Protein AF-A0A960QJC1-F1 (afdb_monomer_lite)

pLDDT: mean 78.01, std 19.85, range [26.73, 97.88]

Radius of gyration: 19.76 Å; chains: 1; bounding box: 45×73×48 Å

Structure (mmCIF, N/CA/C/O backbone):
data_AF-A0A960QJC1-F1
#
_entry.id   AF-A0A960QJC1-F1
#
loop_
_atom_site.group_PDB
_atom_site.id
_atom_site.type_symbol
_atom_site.label_atom_id
_atom_site.label_alt_id
_atom_site.label_comp_id
_atom_site.label_asym_id
_atom_site.label_entity_id
_atom_site.label_seq_id
_atom_site.pdbx_PDB_ins_code
_atom_site.Cartn_x
_atom_site.Cartn_y
_atom_site.Cartn_z
_atom_site.occupancy
_atom_site.B_iso_or_equiv
_atom_site.auth_seq_id
_atom_site.auth_comp_id
_atom_site.auth_asym_id
_atom_site.auth_atom_id
_atom_site.pdbx_PDB_model_num
ATOM 1 N N . MET A 1 1 ? 5.398 -59.189 -10.153 1.00 42.53 1 MET A N 1
ATOM 2 C CA . MET A 1 1 ? 6.231 -58.724 -9.023 1.00 42.53 1 MET A CA 1
ATOM 3 C C . MET A 1 1 ? 7.012 -57.513 -9.499 1.00 42.53 1 MET A C 1
ATOM 5 O O . MET A 1 1 ? 7.611 -57.602 -10.559 1.00 42.53 1 MET A O 1
ATOM 9 N N . GLY A 1 2 ? 6.928 -56.402 -8.767 1.00 34.06 2 GLY A N 1
ATOM 10 C CA . GLY A 1 2 ? 7.459 -55.084 -9.143 1.00 34.06 2 GLY A CA 1
ATOM 11 C C . GLY A 1 2 ? 6.444 -54.001 -8.748 1.00 34.06 2 GLY A C 1
ATOM 12 O O . GLY A 1 2 ? 5.362 -54.013 -9.335 1.00 34.06 2 GLY A O 1
ATOM 13 N N . PRO A 1 3 ? 6.692 -53.183 -7.705 1.00 40.78 3 PRO A N 1
ATOM 14 C CA . PRO A 1 3 ? 5.641 -52.461 -6.995 1.00 40.78 3 PRO A CA 1
ATOM 15 C C . PRO A 1 3 ? 5.361 -51.050 -7.532 1.00 40.78 3 PRO A C 1
ATOM 17 O O . PRO A 1 3 ? 6.118 -50.479 -8.310 1.00 40.78 3 PRO A O 1
ATOM 20 N N . ARG A 1 4 ? 4.200 -50.555 -7.091 1.00 42.84 4 ARG A N 1
ATOM 21 C CA . ARG A 1 4 ? 3.629 -49.216 -7.252 1.00 42.84 4 ARG A CA 1
ATOM 22 C C . ARG A 1 4 ? 4.407 -48.188 -6.428 1.00 42.84 4 ARG A C 1
ATOM 24 O O . ARG A 1 4 ? 4.589 -48.443 -5.249 1.00 42.84 4 ARG A O 1
ATOM 31 N N . ASP A 1 5 ? 4.651 -47.019 -7.008 1.00 35.75 5 ASP A N 1
ATOM 32 C CA . ASP A 1 5 ? 4.870 -45.727 -6.340 1.00 35.75 5 ASP A CA 1
ATOM 33 C C . ASP A 1 5 ? 4.345 -44.658 -7.313 1.00 35.75 5 ASP A C 1
ATOM 35 O O . ASP A 1 5 ? 4.544 -44.775 -8.516 1.00 35.75 5 ASP A O 1
ATOM 39 N N . GLY A 1 6 ? 3.628 -43.602 -6.967 1.00 31.03 6 GLY A N 1
ATOM 40 C CA . GLY A 1 6 ? 3.068 -43.102 -5.728 1.00 31.03 6 GLY A CA 1
ATOM 41 C C . GLY A 1 6 ? 2.296 -41.864 -6.182 1.00 31.03 6 GLY A C 1
ATOM 42 O O . GLY A 1 6 ? 2.882 -40.920 -6.708 1.00 31.03 6 GLY A O 1
ATOM 43 N N . VAL A 1 7 ? 0.967 -41.908 -6.101 1.00 34.62 7 VAL A N 1
ATOM 44 C CA . VAL A 1 7 ? 0.109 -40.765 -6.429 1.00 34.62 7 VAL A CA 1
ATOM 45 C C . VAL A 1 7 ? 0.302 -39.739 -5.317 1.00 34.62 7 VAL A C 1
ATOM 47 O O . VAL A 1 7 ? -0.251 -39.886 -4.230 1.00 34.62 7 VAL A O 1
ATOM 50 N N . GLY A 1 8 ? 1.130 -38.729 -5.579 1.00 29.05 8 GLY A N 1
ATOM 51 C CA . GLY A 1 8 ? 1.238 -37.540 -4.745 1.00 29.05 8 GLY A CA 1
ATOM 52 C C . GLY A 1 8 ? -0.039 -36.724 -4.881 1.00 29.05 8 GLY A C 1
ATOM 53 O O . GLY A 1 8 ? -0.233 -36.002 -5.856 1.00 29.05 8 GLY A O 1
ATOM 54 N N . THR A 1 9 ? -0.938 -36.880 -3.916 1.00 32.62 9 THR A N 1
ATOM 55 C CA . THR A 1 9 ? -2.090 -36.008 -3.707 1.00 32.62 9 THR A CA 1
ATOM 56 C C . THR A 1 9 ? -1.599 -34.576 -3.540 1.00 32.62 9 THR A C 1
ATOM 58 O O . THR A 1 9 ? -0.913 -34.270 -2.565 1.00 32.62 9 THR A O 1
ATOM 61 N N . GLY A 1 10 ? -1.948 -33.712 -4.496 1.00 28.20 10 GLY A N 1
ATOM 62 C CA . GLY A 1 10 ? -1.769 -32.271 -4.385 1.00 28.20 10 GLY A CA 1
ATOM 63 C C . GLY A 1 10 ? -2.409 -31.777 -3.094 1.00 28.20 10 GLY A C 1
ATOM 64 O O . GLY A 1 10 ? -3.625 -31.883 -2.915 1.00 28.20 10 GLY A O 1
ATOM 65 N N . GLY A 1 11 ? -1.566 -31.283 -2.188 1.00 26.73 11 GLY A N 1
ATOM 66 C CA . GLY A 1 11 ? -1.975 -30.607 -0.969 1.00 26.73 11 GLY A CA 1
ATOM 67 C C . GLY A 1 11 ? -2.731 -29.343 -1.343 1.00 26.73 11 GLY A C 1
ATOM 68 O O . GLY A 1 11 ? -2.143 -28.303 -1.619 1.00 26.73 11 GLY A O 1
ATOM 69 N N . ARG A 1 12 ? -4.054 -29.465 -1.393 1.00 28.72 12 ARG A N 1
ATOM 70 C CA . ARG A 1 12 ? -4.984 -28.345 -1.401 1.00 28.72 12 ARG A CA 1
ATOM 71 C C . ARG A 1 12 ? -4.711 -27.556 -0.120 1.00 28.72 12 ARG A C 1
ATOM 73 O O . ARG A 1 12 ? -4.846 -28.102 0.972 1.00 28.72 12 ARG A O 1
ATOM 80 N N . VAL A 1 13 ? -4.277 -26.306 -0.248 1.00 36.19 13 VAL A N 1
ATOM 81 C CA . VAL A 1 13 ? -4.223 -25.385 0.888 1.00 36.19 13 VAL A CA 1
ATOM 82 C C . VAL A 1 13 ? -5.674 -25.067 1.228 1.00 36.19 13 VAL A C 1
ATOM 84 O O . VAL A 1 13 ? -6.321 -24.261 0.560 1.00 36.19 13 VAL A O 1
ATOM 87 N N . ASP A 1 14 ? -6.218 -25.805 2.192 1.00 33.06 14 ASP A N 1
ATOM 88 C CA . ASP A 1 14 ? -7.549 -25.569 2.731 1.00 33.06 14 ASP A CA 1
ATOM 89 C C . ASP A 1 14 ? -7.637 -24.134 3.260 1.00 33.06 14 ASP A C 1
ATOM 91 O O . ASP A 1 14 ? -6.744 -23.641 3.953 1.00 33.06 14 ASP A O 1
ATOM 95 N N . GLY A 1 15 ? -8.723 -23.459 2.875 1.00 36.50 15 GLY A N 1
ATOM 96 C CA . GLY A 1 15 ? -8.970 -22.046 3.124 1.00 36.50 15 GLY A CA 1
ATOM 97 C C . GLY A 1 15 ? -8.661 -21.629 4.559 1.00 36.50 15 GLY A C 1
ATOM 98 O O . GLY A 1 15 ? -9.215 -22.166 5.522 1.00 36.50 15 GLY A O 1
ATOM 99 N N . MET A 1 16 ? -7.793 -20.624 4.691 1.00 41.12 16 MET A N 1
ATOM 100 C CA . MET A 1 16 ? -7.518 -19.951 5.954 1.00 41.12 16 MET A CA 1
ATOM 101 C C . MET A 1 16 ? -8.803 -19.310 6.485 1.00 41.12 16 MET A C 1
ATOM 103 O O . MET A 1 16 ? -9.163 -18.184 6.144 1.00 41.12 16 MET A O 1
ATOM 107 N N . ASN A 1 17 ? -9.497 -20.024 7.365 1.00 40.44 17 ASN A N 1
ATOM 108 C CA . ASN A 1 17 ? -10.667 -19.527 8.075 1.00 40.44 17 ASN A CA 1
ATOM 109 C C . ASN A 1 17 ? -10.209 -18.605 9.228 1.00 40.44 17 ASN A C 1
ATOM 111 O O . ASN A 1 17 ? -10.306 -18.936 10.407 1.00 40.44 17 ASN A O 1
ATOM 115 N N . LEU A 1 18 ? -9.659 -17.430 8.890 1.00 48.12 18 LEU A N 1
ATOM 116 C CA . LEU A 1 18 ? -9.262 -16.382 9.854 1.00 48.12 18 LEU A CA 1
ATOM 117 C C . LEU A 1 18 ? -10.475 -15.667 10.489 1.00 48.12 18 LEU A C 1
ATOM 119 O O . LEU A 1 18 ? -10.343 -14.807 11.371 1.00 48.12 18 LEU A O 1
ATOM 123 N N . LEU A 1 19 ? -11.681 -16.018 10.042 1.00 43.41 19 LEU A N 1
ATOM 124 C CA . LEU A 1 19 ? -12.934 -15.358 10.370 1.00 43.41 19 LEU A CA 1
ATOM 125 C C . LEU A 1 19 ? -13.987 -16.388 10.804 1.00 43.41 19 LEU A C 1
ATOM 127 O O . LEU A 1 19 ? -14.996 -16.563 10.134 1.00 43.41 19 LEU A O 1
ATOM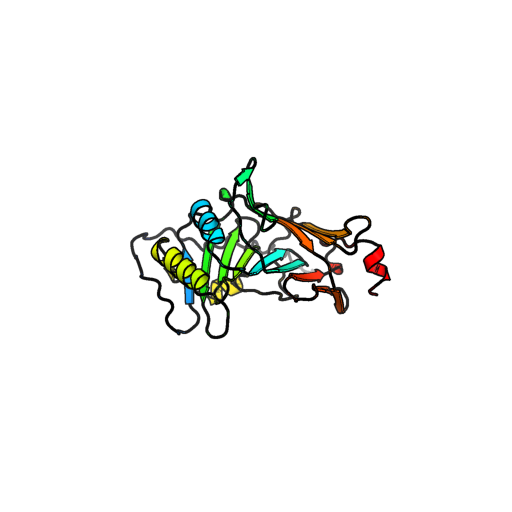 131 N N . SER A 1 20 ? -13.803 -17.041 11.955 1.00 37.25 20 SER A N 1
ATOM 132 C CA . SER A 1 20 ? -14.948 -17.678 12.623 1.00 37.25 20 SER A CA 1
ATOM 133 C C . SER A 1 20 ? -15.949 -16.592 13.055 1.00 37.25 20 SER A C 1
ATOM 135 O O . SER A 1 20 ? -15.572 -15.703 13.831 1.00 37.25 20 SER A O 1
ATOM 137 N N . PRO A 1 21 ? -17.215 -16.629 12.595 1.00 33.53 21 PRO A N 1
ATOM 138 C CA . PRO A 1 21 ? -18.233 -15.662 12.974 1.00 33.53 21 PRO A CA 1
ATOM 139 C C . PRO A 1 21 ? -18.828 -16.075 14.323 1.00 33.53 21 PRO A C 1
ATOM 141 O O . PRO A 1 21 ? -19.892 -16.681 14.398 1.00 33.53 21 PRO A O 1
ATOM 144 N N . ALA A 1 22 ? -18.133 -15.764 15.414 1.00 34.06 22 ALA A N 1
ATOM 145 C CA . ALA A 1 22 ? -18.688 -15.914 16.752 1.00 34.06 22 ALA A CA 1
ATOM 146 C C . ALA A 1 22 ? -18.421 -14.655 17.588 1.00 34.06 22 ALA A C 1
ATOM 148 O O . ALA A 1 22 ? -17.281 -14.299 17.881 1.00 34.06 22 ALA A O 1
ATOM 149 N N . SER A 1 23 ? -19.517 -14.018 18.016 1.00 34.31 23 SER A N 1
ATOM 150 C CA . SER A 1 23 ? -19.628 -13.004 19.082 1.00 34.31 23 SER A CA 1
ATOM 151 C C . SER A 1 23 ? -19.009 -11.607 18.852 1.00 34.31 23 SER A C 1
ATOM 153 O O . SER A 1 23 ? -17.998 -11.227 19.435 1.00 34.31 23 SER A O 1
ATOM 155 N N . LEU A 1 24 ? -19.740 -10.761 18.115 1.00 39.50 24 LEU A N 1
ATOM 156 C CA . LEU A 1 24 ? -19.585 -9.294 18.024 1.00 39.50 24 LEU A CA 1
ATOM 157 C C . LEU A 1 24 ? -19.989 -8.547 19.325 1.00 39.50 24 LEU A C 1
ATOM 159 O O . LEU A 1 24 ? -20.841 -7.658 19.291 1.00 39.50 24 LEU A O 1
ATOM 163 N N . ARG A 1 25 ? -19.432 -8.891 20.498 1.00 36.62 25 ARG A N 1
ATOM 164 C CA . ARG A 1 25 ? -19.782 -8.202 21.768 1.00 36.62 25 ARG A CA 1
ATOM 165 C C . ARG A 1 25 ? -18.637 -7.806 22.705 1.00 36.62 25 ARG A C 1
ATOM 167 O O . ARG A 1 25 ? -18.924 -7.352 23.804 1.00 36.62 25 ARG A O 1
ATOM 174 N N . ASN A 1 26 ? -17.377 -7.850 22.279 1.00 38.62 26 ASN A N 1
ATOM 175 C CA . ASN A 1 26 ? -16.286 -7.265 23.069 1.00 38.62 26 ASN A CA 1
ATOM 176 C C . ASN A 1 26 ? -15.754 -5.992 22.406 1.00 38.62 26 ASN A C 1
ATOM 178 O O . ASN A 1 26 ? -14.977 -6.050 21.460 1.00 38.62 26 ASN A O 1
ATOM 182 N N . ARG A 1 27 ? -16.177 -4.829 22.919 1.00 42.53 27 ARG A N 1
ATOM 183 C CA . ARG A 1 27 ? -15.476 -3.557 22.703 1.00 42.53 27 ARG A CA 1
ATOM 184 C C . ARG A 1 27 ? -14.282 -3.529 23.656 1.00 42.53 27 ARG A C 1
ATOM 186 O O . ARG A 1 27 ? -14.451 -3.206 24.826 1.00 42.53 27 ARG A O 1
ATOM 193 N N . GLN A 1 28 ? -13.099 -3.903 23.183 1.00 54.34 28 GLN A N 1
ATOM 194 C CA . GLN A 1 28 ? -11.864 -3.612 23.910 1.00 54.34 28 GLN A CA 1
ATOM 195 C C . GLN A 1 28 ? -11.358 -2.230 23.488 1.00 54.34 28 GLN A C 1
ATOM 197 O O . GLN A 1 28 ? -11.359 -1.898 22.305 1.00 54.34 28 GLN A O 1
ATOM 202 N N . HIS A 1 29 ? -10.966 -1.407 24.460 1.00 52.81 29 HIS A N 1
ATOM 203 C CA . HIS A 1 29 ? -10.286 -0.144 24.193 1.00 52.81 29 HIS A CA 1
ATOM 204 C C . HIS A 1 29 ? -8.842 -0.443 23.779 1.00 52.81 29 HIS A C 1
ATOM 206 O O . HIS A 1 29 ? -8.022 -0.828 24.608 1.00 52.81 29 HIS A O 1
ATOM 212 N N . CYS A 1 30 ? -8.547 -0.280 22.491 1.00 53.03 30 CYS A N 1
ATOM 213 C CA . CYS A 1 30 ? -7.195 -0.345 21.949 1.00 53.03 30 CYS A CA 1
ATOM 214 C C . CYS A 1 30 ? -6.363 0.854 22.486 1.00 53.03 30 CYS A C 1
ATOM 216 O O . CYS A 1 30 ? -6.808 2.000 22.402 1.00 53.03 30 CYS A O 1
ATOM 218 N N . SER A 1 31 ? -5.189 0.597 23.081 1.00 53.81 31 SER A N 1
ATOM 219 C CA . SER A 1 31 ? -4.300 1.601 23.706 1.00 53.81 31 SER A CA 1
ATOM 220 C C . SER A 1 31 ? -2.879 1.497 23.142 1.00 53.81 31 SER A C 1
ATOM 222 O O . SER A 1 31 ? -2.404 0.392 22.908 1.00 53.81 31 SER A O 1
ATOM 224 N N . LEU A 1 32 ? -2.192 2.632 22.969 1.00 57.38 32 LEU A N 1
ATOM 225 C CA . LEU A 1 32 ? -0.837 2.734 22.394 1.00 57.38 32 LEU A CA 1
ATOM 226 C C . LEU A 1 32 ? 0.306 2.480 23.405 1.00 57.38 32 LEU A C 1
ATOM 228 O O . LEU A 1 32 ? 1.443 2.886 23.161 1.00 57.38 32 LEU A O 1
ATOM 232 N N . ALA A 1 33 ? 0.031 1.858 24.556 1.00 51.28 33 ALA A N 1
ATOM 233 C CA . ALA A 1 33 ? 1.026 1.645 25.612 1.00 51.28 33 ALA A CA 1
ATOM 234 C C . ALA A 1 33 ? 2.237 0.800 25.136 1.00 51.28 33 ALA A C 1
ATOM 236 O O . ALA A 1 33 ? 2.072 -0.075 24.283 1.00 51.28 33 ALA A O 1
ATOM 237 N N . PRO A 1 34 ? 3.450 1.012 25.691 1.00 46.06 34 PRO A N 1
ATOM 238 C CA . PRO A 1 34 ? 4.649 0.270 25.308 1.00 46.06 34 PRO A CA 1
ATOM 239 C C . PRO A 1 34 ? 4.559 -1.162 25.849 1.00 46.06 34 PRO A C 1
ATOM 241 O O . PRO A 1 34 ? 4.916 -1.442 26.990 1.00 46.06 34 PRO A O 1
ATOM 244 N N . ILE A 1 35 ? 4.019 -2.067 25.039 1.00 55.28 35 ILE A N 1
ATOM 245 C CA . ILE A 1 35 ? 3.829 -3.483 25.362 1.00 55.28 35 ILE A CA 1
ATOM 246 C C . ILE A 1 35 ? 4.470 -4.322 24.244 1.00 55.28 35 ILE A C 1
ATOM 248 O O . ILE A 1 35 ? 4.694 -3.845 23.129 1.00 55.28 35 ILE A O 1
ATOM 252 N N . GLN A 1 36 ? 4.790 -5.576 24.578 1.00 66.56 36 GLN A N 1
ATOM 253 C CA . GLN A 1 36 ? 4.981 -6.704 23.658 1.00 66.56 36 GLN A CA 1
ATOM 254 C C . GLN A 1 36 ? 4.105 -6.578 22.398 1.00 66.56 36 GLN A C 1
ATOM 256 O O . GLN A 1 36 ? 2.986 -6.086 22.491 1.00 66.56 36 GLN A O 1
ATOM 261 N N . SER A 1 37 ? 4.618 -7.025 21.244 1.00 77.19 37 SER A N 1
ATOM 262 C CA . SER A 1 37 ? 3.951 -6.933 19.933 1.00 77.19 37 SER A CA 1
ATOM 263 C C . SER A 1 37 ? 2.434 -7.158 20.020 1.00 77.19 37 SER A C 1
ATOM 265 O O . SER A 1 37 ? 1.980 -8.214 20.459 1.00 77.19 37 SER A O 1
ATOM 267 N N . GLN A 1 38 ? 1.655 -6.151 19.627 1.00 88.81 38 GLN A N 1
ATOM 268 C CA . GLN A 1 38 ? 0.199 -6.176 19.627 1.00 88.81 38 GLN A CA 1
ATOM 269 C C . GLN A 1 38 ? -0.316 -6.151 18.198 1.00 88.81 38 GLN A C 1
ATOM 271 O O . GLN A 1 38 ? 0.172 -5.402 17.351 1.00 88.81 38 GLN A O 1
ATOM 276 N N . SER A 1 39 ? -1.323 -6.974 17.934 1.00 92.44 39 SER A N 1
ATOM 277 C CA . SER A 1 39 ? -1.988 -7.030 16.640 1.00 92.44 39 SER A CA 1
ATOM 278 C C . SER A 1 39 ? -3.496 -7.015 16.838 1.00 92.44 39 SER A C 1
ATOM 280 O O . SER A 1 39 ? -4.030 -7.708 17.706 1.00 92.44 39 SER A O 1
ATOM 282 N N . TYR A 1 40 ? -4.186 -6.222 16.027 1.00 94.38 40 TYR A N 1
ATOM 283 C CA . TYR A 1 40 ? -5.628 -6.044 16.102 1.00 94.38 40 TYR A CA 1
ATOM 284 C C . TYR A 1 40 ? -6.255 -6.210 14.727 1.00 94.38 40 TYR A C 1
ATOM 286 O O . TYR A 1 40 ? -5.767 -5.670 13.743 1.00 94.38 40 TYR A O 1
ATOM 294 N N . SER A 1 41 ? -7.375 -6.917 14.665 1.00 96.31 41 SER A N 1
ATOM 295 C CA . SER A 1 41 ? -8.258 -6.933 13.503 1.00 96.31 41 SER A CA 1
ATOM 296 C C . SER A 1 41 ? -9.329 -5.866 13.703 1.00 96.31 41 SER A C 1
ATOM 298 O O . SER A 1 41 ? -10.027 -5.866 14.720 1.00 96.31 41 SER A O 1
ATOM 300 N N . LEU A 1 42 ? -9.430 -4.941 12.752 1.00 97.25 42 LEU A N 1
ATOM 301 C CA . LEU A 1 42 ? -10.417 -3.868 12.755 1.00 97.25 42 LEU A CA 1
ATOM 302 C C . LEU A 1 42 ? -11.699 -4.326 12.057 1.00 97.25 42 LEU A C 1
ATOM 304 O O . LEU A 1 42 ? -11.668 -5.135 11.128 1.00 97.25 42 LEU A O 1
ATOM 308 N N . ALA A 1 43 ? -12.839 -3.778 12.477 1.00 96.44 43 ALA A N 1
ATOM 309 C CA . ALA A 1 43 ? -14.113 -3.999 11.806 1.00 96.44 43 ALA A CA 1
ATOM 310 C C . ALA A 1 43 ? -14.012 -3.636 10.318 1.00 96.44 43 ALA A C 1
ATOM 312 O O . ALA A 1 43 ? -13.593 -2.529 9.969 1.00 96.44 43 ALA A O 1
ATOM 313 N N . LEU A 1 44 ? -14.450 -4.555 9.456 1.00 96.44 44 LEU A N 1
ATOM 314 C CA . LEU A 1 44 ? -14.311 -4.441 8.011 1.00 96.44 44 LEU A CA 1
ATOM 315 C C . LEU A 1 44 ? -15.218 -3.335 7.451 1.00 96.44 44 LEU A C 1
ATOM 317 O O . LEU A 1 44 ? -16.378 -3.557 7.116 1.00 96.44 44 LEU A O 1
ATOM 321 N N . ARG A 1 45 ? -14.677 -2.116 7.372 1.00 96.62 45 ARG A N 1
ATOM 322 C CA . ARG A 1 45 ? -15.306 -0.948 6.735 1.00 96.62 45 ARG A CA 1
ATOM 323 C C . ARG A 1 45 ? -14.298 -0.257 5.806 1.00 96.62 45 ARG A C 1
ATOM 325 O O . ARG A 1 45 ? -13.845 0.843 6.125 1.00 96.62 45 ARG A O 1
ATOM 332 N N . PRO A 1 46 ? -13.937 -0.885 4.671 1.00 95.81 46 PRO A N 1
ATOM 333 C CA . PRO A 1 46 ? -12.803 -0.466 3.847 1.00 95.81 46 PRO A CA 1
ATOM 334 C C . PRO A 1 46 ? -12.876 0.985 3.378 1.00 95.81 46 PRO A C 1
ATOM 336 O O . PRO A 1 46 ? -11.945 1.741 3.608 1.00 95.81 46 PRO A O 1
ATOM 339 N N . ARG A 1 47 ? -14.017 1.426 2.835 1.00 95.25 47 ARG A N 1
ATOM 340 C CA . ARG A 1 47 ? -14.200 2.821 2.387 1.00 95.25 47 ARG A CA 1
ATOM 341 C C . ARG A 1 47 ? -13.994 3.836 3.514 1.00 95.25 47 ARG A C 1
ATOM 343 O O . ARG A 1 47 ? -13.327 4.844 3.325 1.00 95.25 47 ARG A O 1
ATOM 350 N N . ALA A 1 48 ? -14.542 3.556 4.699 1.00 95.69 48 ALA A N 1
ATOM 351 C CA . ALA A 1 48 ? -14.378 4.435 5.852 1.00 95.69 48 ALA A CA 1
ATOM 352 C C . ALA A 1 48 ? -12.918 4.488 6.315 1.00 95.69 48 ALA A C 1
ATOM 354 O O . ALA A 1 48 ? -12.465 5.553 6.711 1.00 95.69 48 ALA A O 1
ATOM 355 N N . PHE A 1 49 ? -12.204 3.358 6.257 1.00 97.19 49 PHE A N 1
ATOM 356 C CA . PHE A 1 49 ? -10.783 3.275 6.593 1.00 97.19 49 PHE A CA 1
ATOM 357 C C . PHE A 1 49 ? -9.907 4.021 5.580 1.00 97.19 49 PHE A C 1
ATOM 359 O O . PHE A 1 49 ? -9.064 4.808 5.993 1.00 97.19 49 PHE A O 1
ATOM 366 N N . LEU A 1 50 ? -10.140 3.840 4.274 1.00 96.00 50 LEU A N 1
ATOM 367 C CA . LEU A 1 50 ? -9.418 4.557 3.215 1.00 96.00 50 LEU A CA 1
ATOM 368 C C . LEU A 1 50 ? -9.558 6.079 3.376 1.00 96.00 50 LEU A C 1
ATOM 370 O O . LEU A 1 50 ? -8.576 6.806 3.275 1.00 96.00 50 LEU A O 1
ATOM 374 N N . ASN A 1 51 ? -10.745 6.554 3.763 1.00 94.38 51 ASN A N 1
ATOM 375 C CA . ASN A 1 51 ? -10.979 7.964 4.084 1.00 94.38 51 ASN A CA 1
ATOM 376 C C . ASN A 1 51 ? -10.249 8.457 5.347 1.00 94.38 51 ASN A C 1
ATOM 378 O O . ASN A 1 51 ? -10.263 9.649 5.612 1.00 94.38 51 ASN A O 1
ATOM 382 N N . GLN A 1 52 ? -9.651 7.588 6.163 1.00 96.38 52 GLN A N 1
ATOM 383 C CA . GLN A 1 52 ? -8.794 8.034 7.269 1.00 96.38 52 GLN A CA 1
ATOM 384 C C . GLN A 1 52 ? -7.355 8.281 6.810 1.00 96.38 52 GLN A C 1
ATOM 386 O O . GLN A 1 52 ? -6.618 8.990 7.491 1.00 96.38 52 GLN A O 1
ATOM 391 N N . LEU A 1 53 ? -6.949 7.720 5.665 1.00 96.50 53 LEU A N 1
ATOM 392 C CA . LEU A 1 53 ? -5.557 7.752 5.224 1.00 96.50 53 LEU A CA 1
ATOM 393 C C . LEU A 1 53 ? -5.075 9.170 4.889 1.00 96.50 53 LEU A C 1
ATOM 395 O O . LEU A 1 53 ? -3.917 9.480 5.158 1.00 96.50 53 LEU A O 1
ATOM 399 N N . LEU A 1 54 ? -5.960 10.048 4.398 1.00 95.62 54 LEU A N 1
ATOM 400 C CA . LEU A 1 54 ? -5.632 11.453 4.095 1.00 95.62 54 LEU A CA 1
ATOM 401 C C . LEU A 1 54 ? -5.259 12.297 5.324 1.00 95.62 54 LEU A C 1
ATOM 403 O O . LEU A 1 54 ? -4.838 13.440 5.188 1.00 95.62 54 LEU A O 1
ATOM 407 N N . HIS A 1 55 ? -5.457 11.762 6.530 1.00 96.25 55 HIS A N 1
ATOM 408 C CA . HIS A 1 55 ? -5.110 12.428 7.784 1.00 96.25 55 HIS A CA 1
ATOM 409 C C . HIS A 1 55 ? -3.747 11.989 8.333 1.00 96.25 55 HIS A C 1
ATOM 411 O O . HIS A 1 55 ? -3.388 12.377 9.445 1.00 96.25 55 HIS A O 1
ATOM 417 N N . PHE A 1 56 ? -3.004 11.146 7.615 1.00 96.56 56 PHE A N 1
ATOM 418 C CA . PHE A 1 56 ? -1.619 10.842 7.956 1.00 96.56 56 PHE A CA 1
ATOM 419 C C . PHE A 1 56 ? -0.667 11.862 7.334 1.00 96.56 56 PHE A C 1
ATOM 421 O O . PHE A 1 56 ? -0.758 12.156 6.145 1.00 96.56 56 PHE A O 1
ATOM 428 N N . ASP A 1 57 ? 0.304 12.331 8.118 1.00 93.69 57 ASP A N 1
ATOM 429 C CA . ASP A 1 57 ? 1.373 13.193 7.610 1.00 93.69 57 ASP A CA 1
ATOM 430 C C . ASP A 1 57 ? 2.466 12.309 7.003 1.00 93.69 57 ASP A C 1
ATOM 432 O O . ASP A 1 57 ? 3.134 11.581 7.741 1.00 93.69 57 ASP A O 1
ATOM 436 N N . HIS A 1 58 ? 2.653 12.359 5.685 1.00 92.69 58 HIS A N 1
ATOM 437 C CA . HIS A 1 58 ? 3.702 11.632 4.952 1.00 92.69 58 HIS A CA 1
ATOM 438 C C . HIS A 1 58 ? 3.890 10.156 5.379 1.00 92.69 58 HIS A C 1
ATOM 440 O O . HIS A 1 58 ? 4.982 9.757 5.802 1.00 92.69 58 HIS A O 1
ATOM 446 N N . PRO A 1 59 ? 2.835 9.318 5.364 1.00 95.38 59 PRO A N 1
ATOM 447 C CA . PRO A 1 59 ? 2.988 7.893 5.631 1.00 95.38 59 PRO A CA 1
ATOM 448 C C . PRO A 1 59 ? 3.865 7.213 4.573 1.00 95.38 59 PRO A C 1
ATOM 450 O O . PRO A 1 59 ? 3.954 7.648 3.424 1.00 95.38 59 PRO A O 1
ATOM 453 N N . LYS A 1 60 ? 4.452 6.071 4.939 1.00 94.38 60 LYS A N 1
ATOM 454 C CA . LYS A 1 60 ? 5.042 5.156 3.959 1.00 94.38 60 LYS A CA 1
ATOM 455 C C . LYS A 1 60 ? 3.991 4.159 3.491 1.00 94.38 60 LYS A C 1
ATOM 457 O O . LYS A 1 60 ? 3.430 3.416 4.295 1.00 94.38 60 LYS A O 1
ATOM 462 N N . LEU A 1 61 ? 3.744 4.143 2.191 1.00 94.50 61 LEU A N 1
ATOM 463 C CA . LEU A 1 61 ? 2.989 3.118 1.491 1.00 94.50 61 LEU A CA 1
ATOM 464 C C . LEU A 1 61 ? 3.950 1.996 1.095 1.00 94.50 61 LEU A C 1
ATOM 466 O O . LEU A 1 61 ? 4.949 2.236 0.415 1.00 94.50 61 LEU A O 1
ATOM 470 N N . VAL A 1 62 ? 3.645 0.777 1.526 1.00 92.25 62 VAL A N 1
ATOM 471 C CA . VAL A 1 62 ? 4.389 -0.425 1.156 1.00 92.25 62 VAL A CA 1
ATOM 472 C C . VAL A 1 62 ? 3.500 -1.295 0.286 1.00 92.25 62 VAL A C 1
ATOM 474 O O . VAL A 1 62 ? 2.376 -1.625 0.663 1.00 92.25 62 VAL A O 1
ATOM 477 N N . ILE A 1 63 ? 4.009 -1.654 -0.885 1.00 91.50 63 ILE A N 1
ATOM 478 C CA . ILE A 1 63 ? 3.319 -2.472 -1.875 1.00 91.50 63 ILE A CA 1
ATOM 479 C C . ILE A 1 63 ? 4.168 -3.691 -2.167 1.00 91.50 63 ILE A C 1
ATOM 481 O O . ILE A 1 63 ? 5.377 -3.582 -2.367 1.00 91.50 63 ILE A O 1
ATOM 485 N N . ARG A 1 64 ? 3.518 -4.848 -2.196 1.00 87.38 64 ARG A N 1
ATOM 486 C CA . ARG A 1 64 ? 4.159 -6.146 -2.365 1.00 87.38 64 ARG A CA 1
ATOM 487 C C . ARG A 1 64 ? 3.460 -6.897 -3.480 1.00 87.38 64 ARG A C 1
ATOM 489 O O . ARG A 1 64 ? 2.238 -7.021 -3.487 1.00 87.38 64 ARG A O 1
ATOM 496 N N . ASN A 1 65 ? 4.246 -7.419 -4.401 1.00 83.56 65 ASN A N 1
ATOM 497 C CA . ASN A 1 65 ? 3.805 -8.327 -5.438 1.00 83.56 65 ASN A CA 1
ATOM 498 C C . ASN A 1 65 ? 4.891 -9.381 -5.689 1.00 83.56 65 ASN A C 1
ATOM 500 O O . ASN A 1 65 ? 5.991 -9.309 -5.139 1.00 83.56 65 ASN A O 1
ATOM 504 N N . ARG A 1 66 ? 4.594 -10.394 -6.502 1.00 78.69 66 ARG A N 1
ATOM 505 C CA . ARG A 1 66 ? 5.564 -11.446 -6.818 1.00 78.69 66 ARG A CA 1
ATOM 506 C C . ARG A 1 66 ? 6.820 -10.849 -7.456 1.00 78.69 66 ARG A C 1
ATOM 508 O O . ARG A 1 66 ? 6.745 -10.258 -8.533 1.00 78.69 66 ARG A O 1
ATOM 515 N N . GLY A 1 67 ? 7.961 -11.033 -6.794 1.00 78.19 67 GLY A N 1
ATOM 516 C CA . GLY A 1 67 ? 9.243 -10.507 -7.253 1.00 78.19 67 GLY A CA 1
ATOM 517 C C . GLY A 1 67 ? 9.309 -8.978 -7.268 1.00 78.19 67 GLY A C 1
ATOM 518 O O . GLY A 1 67 ? 10.215 -8.430 -7.882 1.00 78.19 67 GLY A O 1
ATOM 519 N N . PHE A 1 68 ? 8.374 -8.272 -6.627 1.00 84.38 68 PHE A N 1
ATOM 520 C CA . PHE A 1 68 ? 8.336 -6.813 -6.613 1.00 84.38 68 PHE A CA 1
ATOM 521 C C . PHE A 1 68 ? 7.939 -6.292 -5.234 1.00 84.38 68 PHE A C 1
ATOM 523 O O . PHE A 1 68 ? 6.899 -6.655 -4.692 1.00 84.38 68 PHE A O 1
ATOM 530 N N . ALA A 1 69 ? 8.728 -5.379 -4.684 1.00 88.06 69 ALA A N 1
ATOM 531 C CA . ALA A 1 69 ? 8.337 -4.623 -3.506 1.00 88.06 69 ALA A CA 1
ATOM 532 C C . ALA A 1 69 ? 8.644 -3.143 -3.706 1.00 88.06 69 ALA A C 1
ATOM 534 O O . ALA A 1 69 ? 9.663 -2.768 -4.281 1.00 88.06 69 ALA A O 1
ATOM 535 N N . LEU A 1 70 ? 7.759 -2.296 -3.204 1.00 89.81 70 LEU A N 1
ATOM 536 C CA . LEU A 1 70 ? 7.892 -0.852 -3.226 1.00 89.81 70 LEU A CA 1
ATOM 537 C C . LEU A 1 70 ? 7.633 -0.329 -1.821 1.00 89.81 70 LEU A C 1
ATOM 539 O O . LEU A 1 70 ? 6.623 -0.660 -1.212 1.00 89.81 70 LEU A O 1
ATOM 543 N N . CYS A 1 71 ? 8.513 0.533 -1.336 1.00 91.88 71 CYS A N 1
ATOM 544 C CA . CYS A 1 71 ? 8.270 1.378 -0.180 1.00 91.88 71 CYS A CA 1
ATOM 545 C C . CYS A 1 71 ? 8.372 2.829 -0.636 1.00 91.88 71 CYS A C 1
ATOM 547 O O . CYS A 1 71 ? 9.391 3.226 -1.201 1.00 91.88 71 CYS A O 1
ATOM 549 N N . ARG A 1 72 ? 7.312 3.607 -0.424 1.00 92.06 72 ARG A N 1
ATOM 550 C CA . ARG A 1 72 ? 7.237 5.000 -0.856 1.00 92.06 72 ARG A CA 1
ATOM 551 C C . ARG A 1 72 ? 6.635 5.870 0.231 1.00 92.06 72 ARG A C 1
ATOM 553 O O . ARG A 1 72 ? 5.507 5.640 0.653 1.00 92.06 72 ARG A O 1
ATOM 560 N N . GLU A 1 73 ? 7.356 6.901 0.641 1.00 94.19 73 GLU A N 1
ATOM 561 C CA . GLU A 1 73 ? 6.766 8.028 1.356 1.00 94.19 73 GLU A CA 1
ATOM 562 C C . GLU A 1 73 ? 5.807 8.767 0.417 1.00 94.19 73 GLU A C 1
ATOM 564 O O . GLU A 1 73 ? 6.169 9.143 -0.700 1.00 94.19 73 GLU A O 1
ATOM 569 N N . THR A 1 74 ? 4.558 8.914 0.843 1.00 93.94 74 THR A N 1
ATOM 570 C CA . THR A 1 74 ? 3.495 9.502 0.029 1.00 93.94 74 THR A CA 1
ATOM 571 C C . THR A 1 74 ? 2.586 10.367 0.881 1.00 93.94 74 THR A C 1
ATOM 573 O O . THR A 1 74 ? 2.575 10.270 2.102 1.00 93.94 74 THR A O 1
ATOM 576 N N . GLU A 1 75 ? 1.775 11.181 0.223 1.00 94.38 75 GLU A N 1
ATOM 577 C CA . GLU A 1 75 ? 0.537 11.703 0.790 1.00 94.38 75 GLU A CA 1
ATOM 578 C C . GLU A 1 75 ? -0.631 10.862 0.270 1.00 94.38 75 GLU A C 1
ATOM 580 O O . GLU A 1 75 ? -0.539 10.273 -0.812 1.00 94.38 75 GLU A O 1
ATOM 585 N N . PHE A 1 76 ? -1.712 10.789 1.044 1.00 95.56 76 PHE A N 1
ATOM 586 C CA . PHE A 1 76 ? -2.979 10.247 0.565 1.00 95.56 76 PHE A CA 1
ATOM 587 C C . PHE A 1 76 ? -3.934 11.395 0.274 1.00 95.56 76 PHE A C 1
ATOM 589 O O . PHE A 1 76 ? -4.141 12.274 1.112 1.00 95.56 76 PHE A O 1
ATOM 596 N N . GLY A 1 77 ? -4.520 11.373 -0.915 1.00 93.25 77 GLY A N 1
ATOM 597 C CA . GLY A 1 77 ? -5.579 12.282 -1.308 1.00 93.25 77 GLY A CA 1
ATOM 598 C C . GLY A 1 77 ? -6.959 11.768 -0.911 1.00 93.25 77 GLY A C 1
ATOM 599 O O . GLY A 1 77 ? -7.137 10.864 -0.091 1.00 93.25 77 GLY A O 1
ATOM 600 N N . VAL A 1 78 ? -7.975 12.366 -1.526 1.00 92.81 78 VAL A N 1
ATOM 601 C CA . VAL A 1 78 ? -9.345 11.859 -1.452 1.00 92.81 78 VAL A CA 1
ATOM 602 C C . VAL A 1 78 ? -9.477 10.691 -2.425 1.00 92.81 78 VAL A C 1
ATOM 604 O O . VAL A 1 78 ? -9.119 10.818 -3.593 1.00 92.81 78 VAL A O 1
ATOM 607 N N . PHE A 1 79 ? -10.025 9.569 -1.959 1.00 93.44 79 PHE A N 1
ATOM 608 C CA . PHE A 1 79 ? -10.350 8.447 -2.834 1.00 93.44 79 PHE A CA 1
ATOM 609 C C . PHE A 1 79 ? -11.64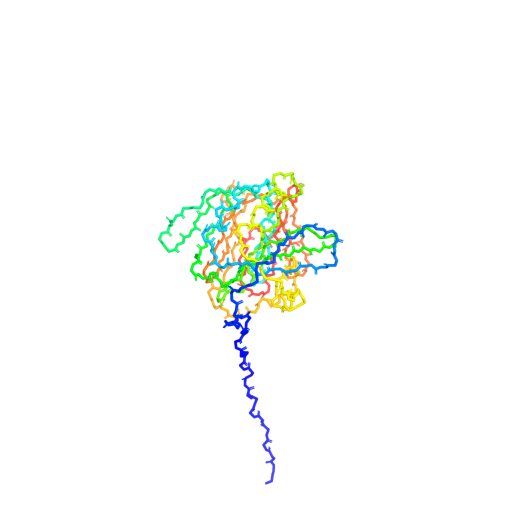3 8.732 -3.604 1.00 93.44 79 PHE A C 1
ATOM 611 O O . PHE A 1 79 ? -12.693 8.981 -3.005 1.00 93.44 79 PHE A O 1
ATOM 618 N N . PHE A 1 80 ? -11.580 8.638 -4.928 1.00 91.81 80 PHE A N 1
ATOM 619 C CA . PHE A 1 80 ? -12.724 8.780 -5.825 1.00 91.81 80 PHE A CA 1
ATOM 620 C C . PHE A 1 80 ? -13.182 7.414 -6.324 1.00 91.81 80 PHE A C 1
ATOM 622 O O . PHE A 1 80 ? -12.369 6.523 -6.560 1.00 91.81 80 PHE A O 1
ATOM 629 N N . SER A 1 81 ? -14.493 7.244 -6.491 1.00 91.12 81 SER A N 1
ATOM 630 C CA . SER A 1 81 ? -15.027 6.051 -7.147 1.00 91.12 81 SER A CA 1
ATOM 631 C C . SER A 1 81 ? -14.780 6.162 -8.651 1.00 91.12 81 SER A C 1
ATOM 633 O O . SER A 1 81 ? -15.267 7.095 -9.286 1.00 91.12 81 SER A O 1
ATOM 635 N N . GLU A 1 82 ? -14.068 5.196 -9.213 1.00 88.38 82 GLU A N 1
ATOM 636 C CA . GLU A 1 82 ? -13.797 5.049 -10.641 1.00 88.38 82 GLU A CA 1
ATOM 637 C C . GLU A 1 82 ? -14.216 3.644 -11.068 1.00 88.38 82 GLU A C 1
ATOM 639 O O . GLU A 1 82 ? -13.522 2.671 -10.773 1.00 88.38 82 GLU A O 1
ATOM 644 N N . GLU A 1 83 ? -15.361 3.531 -11.743 1.00 85.31 83 GLU A N 1
ATOM 645 C CA . GLU A 1 83 ? -15.970 2.238 -12.086 1.00 85.31 83 GLU A CA 1
ATOM 646 C C . GLU A 1 83 ? -16.139 1.352 -10.831 1.00 85.31 83 GLU A C 1
ATOM 648 O O . GLU A 1 83 ? -16.896 1.708 -9.925 1.00 85.31 83 GLU A O 1
ATOM 653 N N . GLU A 1 84 ? -15.424 0.225 -10.753 1.00 82.69 84 GLU A N 1
ATOM 654 C CA . GLU A 1 84 ? -15.409 -0.697 -9.607 1.00 82.69 84 GLU A CA 1
ATOM 655 C C . GLU A 1 84 ? -14.298 -0.385 -8.583 1.00 82.69 84 GLU A C 1
ATOM 657 O O . GLU A 1 84 ? -14.216 -1.025 -7.533 1.00 82.69 84 GLU A O 1
ATOM 662 N N . ASN A 1 85 ? -13.442 0.600 -8.863 1.00 86.50 85 ASN A N 1
ATOM 663 C CA . ASN A 1 85 ? -12.284 0.953 -8.051 1.00 86.50 85 ASN A CA 1
ATOM 664 C C . ASN A 1 85 ? -12.515 2.219 -7.216 1.00 86.50 85 ASN A C 1
ATOM 666 O O . ASN A 1 85 ? -13.332 3.081 -7.527 1.00 86.50 85 ASN A O 1
ATOM 670 N N . TYR A 1 86 ? -11.746 2.336 -6.142 1.00 92.62 86 TYR A N 1
ATOM 671 C CA . TYR A 1 86 ? -11.503 3.552 -5.383 1.00 92.62 86 TYR A CA 1
ATOM 672 C C . TYR A 1 86 ? -10.066 3.979 -5.660 1.00 92.62 86 TYR A C 1
ATOM 674 O O . TYR A 1 86 ? -9.132 3.275 -5.272 1.00 92.62 86 TYR A O 1
ATOM 682 N N . ALA A 1 87 ? -9.898 5.099 -6.351 1.00 93.81 87 ALA A N 1
ATOM 683 C CA . ALA A 1 87 ? -8.606 5.605 -6.783 1.00 93.81 87 ALA A CA 1
ATOM 684 C C . ALA A 1 87 ? -8.220 6.857 -5.997 1.00 93.81 87 ALA A C 1
ATOM 686 O O . ALA A 1 87 ? -9.021 7.780 -5.855 1.00 93.81 87 ALA A O 1
ATOM 687 N N . ASP A 1 88 ? -6.985 6.891 -5.511 1.00 95.31 88 ASP A N 1
ATOM 688 C CA . ASP A 1 88 ? -6.340 8.093 -5.003 1.00 95.31 88 ASP A CA 1
ATOM 689 C C . ASP A 1 88 ? -5.219 8.504 -5.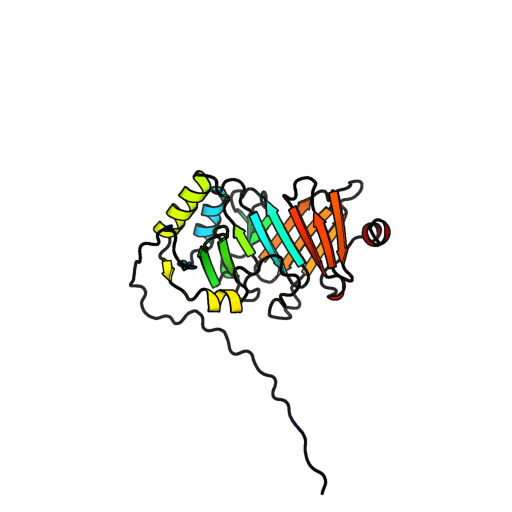972 1.00 95.31 88 ASP A C 1
ATOM 691 O O . ASP A 1 88 ? -4.170 7.853 -6.006 1.00 95.31 88 ASP A O 1
ATOM 695 N N . PRO A 1 89 ? -5.405 9.579 -6.760 1.00 91.12 89 PRO A N 1
ATOM 696 C CA . PRO A 1 89 ? -4.412 10.015 -7.736 1.00 91.12 89 PRO A CA 1
ATOM 697 C C . PRO A 1 89 ? -3.140 10.586 -7.094 1.00 91.12 89 PRO A C 1
ATOM 699 O O . PRO A 1 89 ? -2.127 10.698 -7.779 1.00 91.12 89 PRO A O 1
ATOM 702 N N . VAL A 1 90 ? -3.171 10.955 -5.805 1.00 93.06 90 VAL A N 1
ATOM 703 C CA . VAL A 1 90 ? -2.002 11.503 -5.100 1.00 93.06 90 VAL A CA 1
ATOM 704 C C . VAL A 1 90 ? -1.025 10.383 -4.762 1.00 93.06 90 VAL A C 1
ATOM 706 O O . VAL A 1 90 ? 0.142 10.436 -5.157 1.00 93.06 90 VAL A O 1
ATOM 709 N N . SER A 1 91 ? -1.503 9.339 -4.080 1.00 93.62 91 SER A N 1
ATOM 710 C CA . SER A 1 91 ? -0.667 8.174 -3.783 1.00 93.62 91 SER A CA 1
ATOM 711 C C . SER A 1 91 ? -0.445 7.278 -4.999 1.00 93.62 91 SER A C 1
ATOM 713 O O . SER A 1 91 ? 0.582 6.601 -5.067 1.00 93.62 91 SER A O 1
ATOM 715 N N . GLY A 1 92 ? -1.369 7.292 -5.966 1.00 94.00 92 GLY A N 1
ATOM 716 C CA . GLY A 1 92 ? -1.371 6.387 -7.115 1.00 94.00 92 GLY A CA 1
ATOM 717 C C . GLY A 1 92 ? -2.052 5.044 -6.839 1.00 94.00 92 GLY A C 1
ATOM 718 O O . GLY A 1 92 ? -1.952 4.115 -7.641 1.00 94.00 92 GLY A O 1
ATOM 719 N N . LEU A 1 93 ? -2.721 4.918 -5.692 1.00 95.19 93 LEU A N 1
ATOM 720 C CA . LEU A 1 93 ? -3.348 3.690 -5.224 1.00 95.19 93 LEU A CA 1
ATOM 721 C C . LEU A 1 93 ? -4.753 3.523 -5.817 1.00 95.19 93 LEU A C 1
ATOM 723 O O . LEU A 1 93 ? -5.572 4.438 -5.762 1.00 95.19 93 LEU A O 1
ATOM 727 N N . ARG A 1 94 ? -5.063 2.332 -6.334 1.00 95.56 94 ARG A N 1
ATOM 728 C CA . ARG A 1 94 ? -6.396 1.947 -6.820 1.00 95.56 94 ARG A CA 1
ATOM 729 C C . ARG A 1 94 ? -6.810 0.650 -6.139 1.00 95.56 94 ARG A C 1
ATOM 731 O O . ARG A 1 94 ? -6.118 -0.358 -6.225 1.00 95.56 94 ARG A O 1
ATOM 738 N N . ILE A 1 95 ? -7.926 0.674 -5.426 1.00 94.94 95 ILE A N 1
ATOM 739 C CA . ILE A 1 95 ? -8.377 -0.438 -4.581 1.00 94.94 95 ILE A CA 1
ATOM 740 C C . ILE A 1 95 ? -9.833 -0.748 -4.883 1.00 94.94 95 ILE A C 1
ATOM 742 O O . ILE A 1 95 ? -10.647 0.163 -4.942 1.00 94.94 95 ILE A O 1
ATOM 746 N N . ARG A 1 96 ? -10.194 -2.026 -4.961 1.00 94.81 96 ARG A N 1
ATOM 747 C CA . ARG A 1 96 ? -11.584 -2.493 -4.918 1.00 94.81 96 AR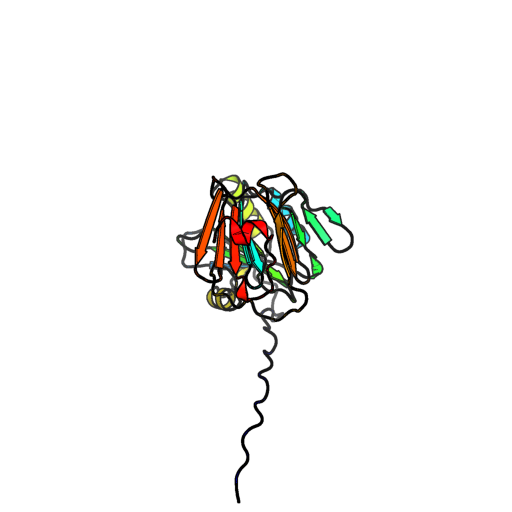G A CA 1
ATOM 748 C C . ARG A 1 96 ? -11.992 -2.734 -3.466 1.00 94.81 96 ARG A C 1
ATOM 750 O O . ARG A 1 96 ? -11.553 -3.720 -2.870 1.00 94.81 96 ARG A O 1
ATOM 757 N N . PRO A 1 97 ? -12.791 -1.855 -2.831 1.00 94.38 97 PRO A N 1
ATOM 758 C CA . PRO A 1 97 ? -13.049 -1.973 -1.397 1.00 94.38 97 PRO A CA 1
ATOM 759 C C . PRO A 1 97 ? -13.80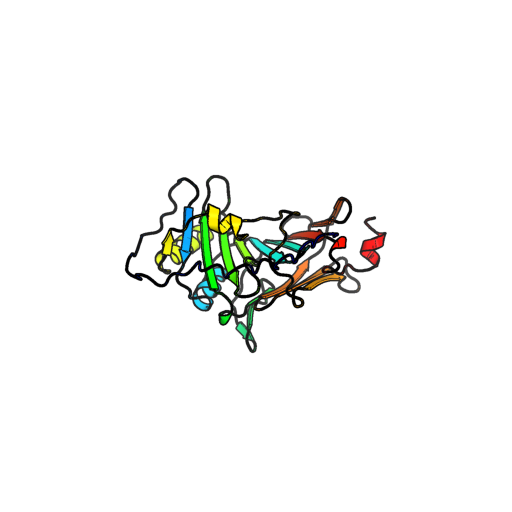1 -3.259 -1.018 1.00 94.38 97 PRO A C 1
ATOM 761 O O . PRO A 1 97 ? -13.663 -3.732 0.104 1.00 94.38 97 PRO A O 1
ATOM 764 N N . ASP A 1 98 ? -14.584 -3.823 -1.940 1.00 93.94 98 ASP A N 1
ATOM 765 C CA . ASP A 1 98 ? -15.302 -5.100 -1.823 1.00 93.94 98 ASP A CA 1
ATOM 766 C C . ASP A 1 98 ? -14.374 -6.325 -1.749 1.00 93.94 98 ASP A C 1
ATOM 768 O O . ASP A 1 98 ? -14.760 -7.349 -1.185 1.00 93.94 98 ASP A O 1
ATOM 772 N N . GLN A 1 99 ? -13.146 -6.204 -2.259 1.00 93.94 99 GLN A N 1
ATOM 773 C CA . GLN A 1 99 ? -12.132 -7.263 -2.267 1.00 93.94 99 GLN A CA 1
ATOM 774 C C . GLN A 1 99 ? -11.297 -7.307 -0.979 1.00 93.94 99 GLN A C 1
ATOM 776 O O . GLN A 1 99 ? -10.588 -8.283 -0.729 1.00 93.94 99 GLN A O 1
ATOM 781 N N . ILE A 1 100 ? -11.386 -6.280 -0.127 1.00 95.38 100 ILE A N 1
ATOM 782 C CA . ILE A 1 100 ? -10.704 -6.270 1.170 1.00 95.38 100 ILE A CA 1
ATOM 783 C C . ILE A 1 100 ? -11.456 -7.203 2.124 1.00 95.38 100 ILE A C 1
ATOM 785 O O . ILE A 1 100 ? -12.635 -7.009 2.421 1.00 95.38 100 ILE A O 1
ATOM 789 N N . ARG A 1 101 ? -10.756 -8.220 2.628 1.00 95.62 101 ARG A N 1
ATOM 790 C CA . ARG A 1 101 ? -11.251 -9.222 3.584 1.00 95.62 101 ARG A CA 1
ATOM 791 C C . ARG A 1 101 ? -10.822 -8.942 5.018 1.00 95.62 101 ARG A C 1
ATOM 793 O O . ARG A 1 101 ? -11.462 -9.421 5.952 1.00 95.62 101 ARG A O 1
ATOM 800 N N . GLY A 1 102 ? -9.785 -8.133 5.214 1.00 96.56 102 GLY A N 1
ATOM 801 C CA . GLY A 1 102 ? -9.339 -7.749 6.546 1.00 96.56 102 GLY A CA 1
ATOM 802 C C . GLY A 1 102 ? -8.534 -6.460 6.555 1.00 96.56 102 GLY A C 1
ATOM 803 O O . GLY A 1 102 ? -7.845 -6.132 5.595 1.00 96.56 102 GLY A O 1
ATOM 804 N N . ILE A 1 103 ? -8.637 -5.743 7.670 1.00 97.88 103 ILE A N 1
ATOM 805 C CA . ILE A 1 103 ? -7.817 -4.575 7.984 1.00 97.88 103 ILE A CA 1
ATOM 806 C C . ILE A 1 103 ? -7.207 -4.852 9.348 1.00 97.88 103 ILE A C 1
ATOM 808 O O . ILE A 1 103 ? -7.936 -5.095 10.317 1.00 97.88 103 ILE A O 1
ATOM 812 N N . PHE A 1 104 ? -5.886 -4.850 9.417 1.00 96.44 104 PHE A N 1
ATOM 813 C CA . PHE A 1 104 ? -5.156 -5.196 10.624 1.00 96.44 104 PHE A CA 1
ATOM 814 C C . PHE A 1 104 ? -4.268 -4.039 11.044 1.00 96.44 104 PHE A C 1
ATOM 816 O O . PHE A 1 104 ? -3.730 -3.333 10.201 1.00 96.44 104 PHE A O 1
ATOM 823 N N . PHE A 1 105 ? -4.136 -3.834 12.347 1.00 95.44 105 PHE A N 1
ATOM 824 C CA . PHE A 1 105 ? -3.196 -2.893 12.935 1.00 95.44 105 PHE A CA 1
ATOM 825 C C . PHE A 1 105 ? -2.150 -3.667 13.726 1.00 95.44 105 PHE A C 1
ATOM 827 O O . PHE A 1 105 ? -2.502 -4.507 14.554 1.00 95.44 105 PHE A O 1
ATOM 834 N N . HIS A 1 106 ? -0.883 -3.356 13.491 1.00 91.38 106 HIS A N 1
ATOM 835 C CA . HIS A 1 106 ? 0.264 -3.953 14.154 1.00 91.38 106 HIS A CA 1
ATOM 836 C C . HIS A 1 106 ? 1.091 -2.876 14.843 1.00 91.38 106 HIS A C 1
ATOM 838 O O . HIS A 1 106 ? 1.422 -1.849 14.247 1.00 91.38 106 HIS A O 1
ATOM 844 N N . GLN A 1 107 ? 1.474 -3.141 16.088 1.00 88.25 107 GLN A N 1
ATOM 845 C CA . GLN A 1 107 ? 2.385 -2.301 16.849 1.00 88.25 107 GLN A CA 1
ATOM 846 C C . GLN A 1 107 ? 3.380 -3.184 17.594 1.00 88.25 107 GLN A C 1
ATOM 848 O O . GLN A 1 107 ? 2.993 -4.039 18.385 1.00 88.25 107 GLN A O 1
ATOM 853 N N . GLN A 1 108 ? 4.670 -2.961 17.366 1.00 83.69 108 GLN A N 1
ATOM 854 C CA . GLN A 1 108 ? 5.748 -3.695 18.020 1.00 83.69 108 GLN A CA 1
ATOM 855 C C . GLN A 1 108 ? 6.821 -2.721 18.504 1.00 83.69 108 GLN A C 1
ATOM 857 O O . GLN A 1 108 ? 7.111 -1.720 17.852 1.00 83.69 108 GLN A O 1
ATOM 862 N N . ALA A 1 109 ? 7.432 -3.023 19.649 1.00 78.19 109 ALA A N 1
ATOM 863 C CA . ALA A 1 109 ? 8.564 -2.257 20.152 1.00 78.19 109 ALA A CA 1
ATOM 864 C C . ALA A 1 109 ? 9.701 -2.203 19.114 1.00 78.19 109 ALA A C 1
ATOM 866 O O . ALA A 1 109 ? 10.125 -3.234 18.594 1.00 78.19 109 ALA A O 1
ATOM 867 N N . GLY A 1 110 ? 10.190 -0.995 18.823 1.00 78.06 110 GLY A N 1
ATOM 868 C CA . GLY A 1 110 ? 11.273 -0.766 17.861 1.00 78.06 110 GLY A CA 1
ATOM 869 C C . GLY A 1 110 ? 10.853 -0.771 16.387 1.00 78.06 110 GLY A C 1
ATOM 870 O O . GLY A 1 110 ? 11.701 -0.521 15.536 1.00 78.06 110 GLY A O 1
ATOM 871 N N . ALA A 1 111 ? 9.574 -1.002 16.076 1.00 81.00 111 ALA A N 1
ATOM 872 C CA . ALA A 1 111 ? 9.040 -0.946 14.717 1.00 81.00 111 ALA A CA 1
ATOM 873 C C . ALA A 1 111 ? 7.952 0.139 14.594 1.00 81.00 111 ALA A C 1
ATOM 875 O O . ALA A 1 111 ? 7.224 0.391 15.560 1.00 81.00 111 ALA A O 1
ATOM 876 N N . PRO A 1 112 ? 7.816 0.793 13.426 1.00 82.69 112 PRO A N 1
ATOM 877 C CA . PRO A 1 112 ? 6.723 1.724 13.190 1.00 82.69 112 PRO A CA 1
ATOM 878 C C . PRO A 1 112 ? 5.366 0.999 13.243 1.00 82.69 112 PRO A C 1
ATOM 880 O O . PRO A 1 112 ? 5.266 -0.157 12.813 1.00 82.69 112 PRO A O 1
ATOM 883 N N . PRO A 1 113 ? 4.305 1.664 13.736 1.00 90.69 113 PRO A N 1
ATOM 884 C CA . PRO A 1 113 ? 2.954 1.129 13.636 1.00 90.69 113 PRO A CA 1
ATOM 885 C C . PRO A 1 113 ? 2.597 0.886 12.168 1.00 90.69 113 PRO A C 1
ATOM 887 O O . PRO A 1 113 ? 3.030 1.626 11.285 1.00 90.69 113 PRO A O 1
ATOM 890 N N . THR A 1 114 ? 1.821 -0.160 11.904 1.00 93.25 114 THR A N 1
ATOM 891 C CA . THR A 1 114 ? 1.504 -0.580 10.535 1.00 93.25 114 THR A CA 1
ATOM 892 C C . THR A 1 114 ? 0.038 -0.956 10.424 1.00 93.25 114 THR A C 1
ATOM 894 O O . THR A 1 114 ? -0.479 -1.692 11.265 1.00 93.25 114 THR A O 1
ATOM 897 N N . PHE A 1 115 ? -0.626 -0.482 9.375 1.00 96.19 115 PHE A N 1
ATOM 898 C CA . PHE A 1 115 ? -1.902 -1.023 8.930 1.00 96.19 115 PHE A CA 1
ATOM 899 C C . PHE A 1 115 ? -1.683 -1.944 7.737 1.00 96.19 115 PHE A C 1
ATOM 901 O O . PHE A 1 115 ? -1.021 -1.558 6.782 1.00 96.19 115 PHE A O 1
ATOM 908 N N . GLU A 1 116 ? -2.261 -3.136 7.781 1.00 95.00 116 GLU A N 1
ATOM 909 C CA . GLU A 1 116 ? -2.155 -4.159 6.740 1.00 95.00 116 GLU A CA 1
ATOM 910 C C . GLU A 1 116 ? -3.537 -4.435 6.148 1.00 95.00 116 GLU A C 1
ATOM 912 O O . GLU A 1 116 ? -4.520 -4.607 6.881 1.00 95.00 116 GLU A O 1
ATOM 917 N N . LEU A 1 117 ? -3.611 -4.485 4.819 1.00 95.19 117 LEU A N 1
ATOM 918 C CA . LEU A 1 117 ? -4.827 -4.809 4.082 1.00 95.19 117 LEU A CA 1
ATOM 919 C C . LEU A 1 117 ? -4.726 -6.229 3.528 1.00 95.19 117 LEU A C 1
ATOM 921 O O . LEU A 1 117 ? -3.845 -6.531 2.725 1.00 95.19 117 LEU A O 1
ATOM 925 N N . LEU A 1 118 ? -5.651 -7.088 3.952 1.00 93.56 118 LEU A N 1
ATOM 926 C CA . LEU A 1 118 ? -5.807 -8.436 3.419 1.00 93.56 118 LEU A CA 1
ATOM 927 C C . LEU A 1 118 ? -6.858 -8.424 2.312 1.00 93.56 118 LEU A C 1
ATOM 929 O O . LEU A 1 118 ? -8.014 -8.084 2.570 1.00 93.56 118 LEU A O 1
ATOM 933 N N . PHE A 1 119 ? -6.472 -8.850 1.116 1.00 92.19 119 PHE A N 1
ATOM 934 C CA . PHE A 1 119 ? -7.343 -8.987 -0.051 1.00 92.19 119 PHE A CA 1
ATOM 935 C C . PHE A 1 119 ? -7.689 -10.459 -0.310 1.00 92.19 119 PHE A C 1
ATOM 937 O O . PHE A 1 119 ? -6.864 -11.329 -0.037 1.00 92.19 119 PHE A O 1
ATOM 944 N N . GLU A 1 120 ? -8.884 -10.730 -0.842 1.00 87.50 120 GLU A N 1
ATOM 945 C CA . GLU A 1 120 ? -9.408 -12.089 -1.080 1.00 87.50 120 GLU A CA 1
ATOM 946 C C . GLU A 1 120 ? -8.460 -12.982 -1.891 1.00 87.50 120 GLU A C 1
ATOM 948 O O . GLU A 1 120 ? -8.055 -14.033 -1.400 1.00 87.50 120 GLU A O 1
ATOM 953 N N . ASP A 1 121 ? -8.043 -12.521 -3.070 1.00 84.06 121 ASP A N 1
ATOM 954 C CA . ASP A 1 121 ? -7.211 -13.296 -4.005 1.00 84.06 121 ASP A CA 1
ATOM 955 C C . ASP A 1 121 ? -5.753 -12.809 -4.079 1.00 84.06 121 ASP A C 1
ATOM 957 O O . ASP A 1 121 ? -4.919 -13.368 -4.803 1.00 84.06 121 ASP A O 1
ATOM 961 N N . ALA A 1 122 ? -5.433 -11.747 -3.332 1.00 84.00 122 ALA A N 1
ATOM 962 C CA . ALA A 1 122 ? -4.115 -11.122 -3.345 1.00 84.00 122 ALA A CA 1
ATOM 963 C C . ALA A 1 122 ? -3.333 -11.271 -2.032 1.00 84.00 122 ALA A C 1
ATOM 965 O O . ALA A 1 122 ? -2.106 -11.214 -2.060 1.00 84.00 122 ALA A O 1
ATOM 966 N N . GLY A 1 123 ? -3.983 -11.522 -0.892 1.00 88.19 123 GLY A N 1
ATOM 967 C CA . GLY A 1 123 ? -3.282 -11.590 0.392 1.00 88.19 123 GLY A CA 1
ATOM 968 C C . GLY A 1 123 ? -2.852 -10.204 0.901 1.00 88.19 123 GLY A C 1
ATOM 969 O O . GLY A 1 123 ? -3.547 -9.212 0.672 1.00 88.19 123 GLY A O 1
ATOM 970 N N . PHE A 1 124 ? -1.721 -10.131 1.614 1.00 89.44 124 PHE A N 1
ATOM 971 C CA . PHE A 1 124 ? -1.170 -8.896 2.202 1.00 89.44 124 PHE A CA 1
ATOM 972 C C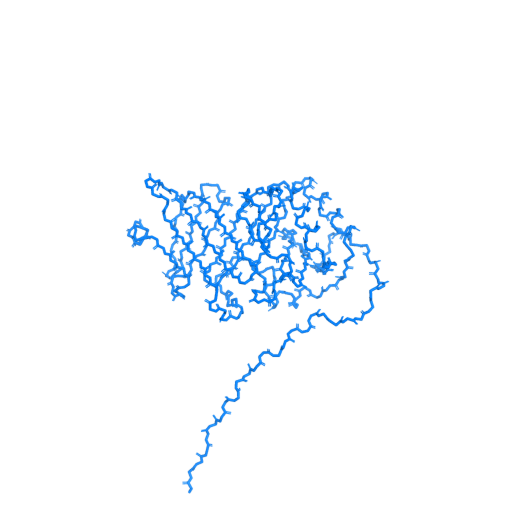 . PHE A 1 124 ? -0.279 -8.111 1.225 1.00 89.44 124 PHE A C 1
ATOM 974 O O . PHE A 1 124 ? 0.938 -8.015 1.391 1.00 89.44 124 PHE A O 1
ATOM 981 N N . VAL A 1 125 ? -0.889 -7.528 0.193 1.00 88.44 125 VAL A N 1
ATOM 982 C CA . VAL A 1 125 ? -0.169 -6.777 -0.860 1.00 88.44 125 VAL A CA 1
ATOM 983 C C . VAL A 1 125 ? 0.043 -5.297 -0.553 1.00 88.44 125 VAL A C 1
ATOM 985 O O . VAL A 1 125 ? 0.819 -4.643 -1.243 1.00 88.44 125 VAL A O 1
ATOM 988 N N . CYS A 1 126 ? -0.635 -4.753 0.460 1.00 92.62 126 CYS A N 1
ATOM 989 C CA . CYS A 1 126 ? -0.615 -3.324 0.763 1.00 92.62 126 CYS A CA 1
ATOM 990 C C . CYS A 1 126 ? -0.537 -3.080 2.270 1.00 92.62 126 CYS A C 1
ATOM 992 O O . CYS A 1 126 ? -1.422 -3.507 3.018 1.00 92.62 126 CYS A O 1
ATOM 994 N N . ALA A 1 127 ? 0.468 -2.310 2.684 1.00 93.94 127 ALA A N 1
ATOM 995 C CA . ALA A 1 127 ? 0.619 -1.825 4.046 1.00 93.94 127 ALA A CA 1
ATOM 996 C C . ALA A 1 127 ? 0.812 -0.306 4.088 1.00 93.94 127 ALA A C 1
ATOM 998 O O . ALA A 1 127 ? 1.376 0.301 3.178 1.00 93.94 127 ALA A O 1
ATOM 999 N N . ILE A 1 128 ? 0.348 0.311 5.170 1.00 95.94 128 ILE A N 1
ATOM 1000 C CA . ILE A 1 128 ? 0.496 1.737 5.440 1.00 95.94 128 ILE A CA 1
ATOM 1001 C C . ILE A 1 128 ? 1.221 1.887 6.771 1.00 95.94 128 ILE A C 1
ATOM 1003 O O . ILE A 1 128 ? 0.731 1.422 7.800 1.00 95.94 128 ILE A O 1
ATOM 1007 N N . HIS A 1 129 ? 2.357 2.574 6.759 1.00 93.94 129 HIS A N 1
ATOM 1008 C CA . HIS A 1 129 ? 3.111 2.939 7.952 1.00 93.94 129 HIS A CA 1
ATOM 1009 C C . HIS A 1 129 ? 2.939 4.434 8.208 1.00 93.94 129 HIS A C 1
ATOM 1011 O O . HIS A 1 129 ? 3.574 5.252 7.532 1.00 93.94 129 HIS A O 1
ATOM 1017 N N . PRO A 1 130 ? 2.091 4.825 9.169 1.00 94.12 130 PRO A N 1
ATOM 1018 C CA . PRO A 1 130 ? 2.006 6.212 9.582 1.00 94.12 130 PRO A CA 1
ATOM 1019 C C . PRO A 1 130 ? 3.368 6.716 10.062 1.00 94.12 130 PRO A C 1
ATOM 1021 O O . PRO A 1 130 ? 4.121 5.993 10.718 1.00 94.12 130 PRO A O 1
ATOM 1024 N N . SER A 1 131 ? 3.675 7.975 9.763 1.00 91.94 131 SER A N 1
ATOM 1025 C CA . SER A 1 131 ? 4.868 8.620 10.303 1.00 91.94 131 SER A CA 1
ATOM 1026 C C . SER A 1 131 ? 4.767 8.799 11.823 1.00 91.94 131 SER A C 1
ATOM 1028 O O . SER A 1 131 ? 3.699 8.706 12.431 1.00 91.94 131 SER A O 1
ATOM 1030 N N . ASN A 1 132 ? 5.889 9.144 12.454 1.00 90.00 132 ASN A N 1
ATOM 1031 C CA . ASN A 1 132 ? 5.919 9.478 13.878 1.00 90.00 132 ASN A CA 1
ATOM 1032 C C . ASN A 1 132 ? 5.387 10.890 14.189 1.00 90.00 132 ASN A C 1
ATOM 1034 O O . ASN A 1 132 ? 5.488 11.311 15.346 1.00 90.00 132 ASN A O 1
ATOM 1038 N N . ALA A 1 133 ? 4.847 11.618 13.205 1.00 93.12 133 ALA A N 1
ATOM 1039 C CA . ALA A 1 133 ? 4.267 12.943 13.396 1.00 93.12 133 ALA A CA 1
ATOM 1040 C C . ALA A 1 133 ? 3.063 12.906 14.351 1.00 93.12 133 ALA A C 1
ATOM 1042 O O . ALA A 1 133 ? 2.364 11.896 14.472 1.00 93.12 133 ALA A O 1
ATOM 1043 N N . GLN A 1 134 ? 2.808 14.020 15.043 1.00 92.88 134 GLN A N 1
ATOM 1044 C CA . GLN A 1 134 ? 1.733 14.083 16.036 1.00 92.88 134 GLN A CA 1
ATOM 1045 C C . GLN A 1 134 ? 0.356 13.845 15.408 1.00 92.88 134 GLN A C 1
ATOM 1047 O O . GLN A 1 134 ? -0.456 13.129 15.992 1.00 92.88 134 GLN A O 1
ATOM 1052 N N . ASN A 1 135 ? 0.104 14.399 14.220 1.00 93.62 135 ASN A N 1
ATOM 1053 C CA . ASN A 1 135 ? -1.154 14.191 13.513 1.00 93.62 135 ASN A CA 1
ATOM 1054 C C . ASN A 1 135 ? -1.349 12.707 13.180 1.00 93.62 135 ASN A C 1
ATOM 1056 O O . ASN A 1 135 ? -2.383 12.135 13.503 1.00 93.62 135 ASN A O 1
ATOM 1060 N N . SER A 1 136 ? -0.306 12.041 12.673 1.00 94.88 136 SER A N 1
ATOM 1061 C CA . SER A 1 136 ? -0.339 10.604 12.397 1.00 94.88 136 SER A CA 1
ATOM 1062 C C . SER A 1 136 ? -0.687 9.767 13.631 1.00 94.88 136 SER A C 1
ATOM 1064 O O . SER A 1 136 ? -1.509 8.855 13.544 1.00 94.88 136 SER A O 1
ATOM 1066 N N . ARG A 1 137 ? -0.134 10.101 14.806 1.00 94.38 137 ARG A N 1
ATOM 1067 C CA . ARG A 1 137 ? -0.492 9.435 16.073 1.00 94.38 137 ARG A CA 1
ATOM 1068 C C . ARG A 1 137 ? -1.954 9.668 16.448 1.00 94.38 137 ARG A C 1
ATOM 1070 O O . ARG A 1 137 ? -2.647 8.713 16.794 1.00 94.38 137 ARG A O 1
ATOM 1077 N N . ASN A 1 138 ? -2.433 10.907 16.332 1.00 95.94 138 ASN A N 1
ATOM 1078 C CA . ASN A 1 138 ? -3.833 11.250 16.588 1.00 95.94 138 ASN A CA 1
ATOM 1079 C C . ASN A 1 138 ? -4.777 10.477 15.651 1.00 95.94 138 ASN A C 1
ATOM 1081 O O . ASN A 1 138 ? -5.801 9.960 16.098 1.00 95.94 138 ASN A O 1
ATOM 1085 N N . THR A 1 139 ? -4.414 10.348 14.373 1.00 96.56 139 THR A N 1
ATOM 1086 C CA . THR A 1 139 ? -5.166 9.587 13.369 1.00 96.56 139 THR A CA 1
ATOM 1087 C C . THR A 1 139 ? -5.196 8.095 13.705 1.00 96.56 139 THR A C 1
ATOM 1089 O O . THR A 1 139 ? -6.267 7.491 13.653 1.00 96.56 139 THR A O 1
ATOM 1092 N N . ILE A 1 140 ? -4.077 7.499 14.146 1.00 96.00 140 ILE A N 1
ATOM 1093 C CA . ILE A 1 140 ? -4.061 6.111 14.648 1.00 96.00 140 ILE A CA 1
ATOM 1094 C C . ILE A 1 140 ? -5.039 5.955 15.816 1.00 96.00 140 ILE A C 1
ATOM 1096 O O . ILE A 1 140 ? -5.892 5.069 15.784 1.00 96.00 140 ILE A O 1
ATOM 1100 N N . GLU A 1 141 ? -4.951 6.810 16.840 1.00 95.25 141 GLU A N 1
ATOM 1101 C CA . GLU A 1 141 ? -5.852 6.739 17.998 1.00 95.25 141 GLU A CA 1
ATOM 1102 C C . GLU A 1 141 ? -7.318 6.877 17.589 1.00 95.25 141 GLU A C 1
ATOM 1104 O O . GLU A 1 141 ? -8.177 6.147 18.091 1.00 95.25 141 GLU A O 1
ATOM 1109 N N . HIS A 1 142 ? -7.611 7.796 16.668 1.00 96.19 142 HIS A N 1
ATOM 1110 C CA . HIS A 1 142 ? -8.952 7.986 16.144 1.00 96.19 142 HIS A CA 1
ATOM 1111 C C . HIS A 1 142 ? -9.458 6.721 15.444 1.00 96.19 142 HIS A C 1
ATOM 1113 O O . HIS A 1 142 ? -10.551 6.254 15.761 1.00 96.19 142 HIS A O 1
ATOM 1119 N N . ILE A 1 143 ? -8.661 6.115 14.557 1.00 96.44 143 ILE A N 1
ATOM 1120 C CA . ILE A 1 143 ? -9.011 4.852 13.892 1.00 96.44 143 ILE A CA 1
ATOM 1121 C C . ILE A 1 143 ? -9.285 3.763 14.935 1.00 96.44 143 ILE A C 1
ATOM 1123 O O . ILE A 1 143 ? -10.345 3.140 14.908 1.00 96.44 143 ILE A O 1
ATOM 1127 N N . LEU A 1 144 ? -8.380 3.560 15.892 1.00 94.56 144 LEU A N 1
ATOM 1128 C CA . LEU A 1 144 ? -8.508 2.506 16.902 1.00 94.56 144 LEU A CA 1
ATOM 1129 C C . LEU A 1 144 ? -9.715 2.696 17.836 1.00 94.56 144 LEU A C 1
ATOM 1131 O O . LEU A 1 144 ? -10.244 1.717 18.359 1.00 94.56 144 LEU A O 1
ATOM 1135 N N . ARG A 1 145 ? -10.177 3.935 18.043 1.00 93.50 145 ARG A N 1
ATOM 1136 C CA . ARG A 1 145 ? -11.399 4.235 18.813 1.00 93.50 145 ARG A CA 1
ATOM 1137 C C . ARG A 1 145 ? -12.671 4.114 17.972 1.00 93.50 145 ARG A C 1
ATOM 1139 O O . ARG A 1 145 ? -13.697 3.660 18.478 1.00 93.50 145 ARG A O 1
ATOM 1146 N N . SER A 1 146 ? -12.619 4.523 16.708 1.00 94.31 146 SER A N 1
ATOM 1147 C CA . SER A 1 146 ? -13.776 4.578 15.803 1.00 94.31 146 SER A CA 1
ATOM 1148 C C . SER A 1 146 ? -14.083 3.229 15.146 1.00 94.31 146 SER A C 1
ATOM 1150 O O . SER A 1 146 ? -15.220 2.974 14.727 1.00 94.31 146 SER A O 1
ATOM 1152 N N . PHE A 1 147 ? -13.089 2.344 15.054 1.00 95.06 147 PHE A N 1
ATOM 1153 C CA . PHE A 1 147 ? -13.218 0.998 14.514 1.00 95.06 147 PHE A CA 1
ATOM 1154 C C . PHE A 1 147 ? -13.246 -0.024 15.645 1.00 95.06 147 PHE A C 1
ATOM 1156 O O . PHE A 1 147 ? -12.245 -0.165 16.340 1.00 95.06 147 PHE A O 1
ATOM 1163 N N . PRO A 1 148 ? -14.355 -0.777 15.827 1.00 93.88 148 PRO A N 1
ATOM 1164 C CA . PRO A 1 148 ? -14.339 -1.923 16.723 1.00 93.88 148 PRO A CA 1
ATOM 1165 C C . PRO A 1 148 ? -13.149 -2.823 16.381 1.00 93.88 148 PRO A C 1
ATOM 1167 O O . PRO A 1 148 ? -13.011 -3.242 15.232 1.00 93.88 148 PRO A O 1
ATOM 1170 N N . CYS A 1 149 ? -12.289 -3.069 17.364 1.00 92.88 149 CYS A N 1
ATOM 1171 C CA . CYS A 1 149 ? -11.070 -3.852 17.221 1.00 92.88 149 CYS A CA 1
ATOM 1172 C C . CYS A 1 149 ? -11.177 -5.144 18.044 1.00 92.88 149 CYS A C 1
ATOM 1174 O O . CYS A 1 149 ? -11.791 -5.165 19.113 1.00 92.88 149 CYS A O 1
ATOM 1176 N N . ARG A 1 150 ? -10.572 -6.228 17.551 1.00 93.06 150 ARG A N 1
ATOM 1177 C CA . ARG A 1 150 ? -10.323 -7.455 18.323 1.00 93.06 150 ARG A CA 1
ATOM 1178 C C . ARG A 1 150 ? -8.834 -7.761 18.313 1.00 93.06 150 ARG A C 1
ATOM 1180 O O . ARG A 1 150 ? -8.215 -7.682 17.253 1.00 93.06 150 ARG A O 1
ATOM 1187 N N . ALA A 1 151 ? -8.270 -8.119 19.462 1.00 93.38 151 ALA A N 1
ATOM 1188 C CA . ALA A 1 151 ? -6.908 -8.632 19.510 1.00 93.38 151 ALA A CA 1
ATOM 1189 C C . ALA A 1 151 ? -6.809 -9.925 18.687 1.00 93.38 151 ALA A C 1
ATOM 1191 O O . ALA A 1 151 ? -7.730 -10.746 18.677 1.00 93.38 151 ALA A O 1
ATOM 1192 N N . VAL A 1 152 ? -5.701 -10.084 17.976 1.00 92.25 152 VAL A N 1
ATOM 1193 C CA . VAL A 1 152 ? -5.401 -11.247 17.139 1.00 92.25 152 VAL A CA 1
ATOM 1194 C C . VAL A 1 152 ? -3.946 -11.648 17.333 1.00 92.25 152 VAL A C 1
ATOM 1196 O O . VAL A 1 152 ? -3.114 -10.847 17.753 1.00 92.25 152 VAL A O 1
ATOM 1199 N N . ASP A 1 153 ? -3.650 -12.906 17.038 1.00 89.06 153 ASP A N 1
ATOM 1200 C CA . ASP A 1 153 ? -2.303 -13.451 17.146 1.00 89.06 153 ASP A CA 1
ATOM 1201 C C . ASP A 1 153 ? -1.397 -12.878 16.039 1.00 89.06 153 ASP A C 1
ATOM 1203 O O . ASP A 1 153 ? -1.584 -13.152 14.849 1.00 89.06 153 ASP A O 1
ATOM 1207 N N . GLY A 1 154 ? -0.421 -12.063 16.444 1.00 84.06 154 GLY A N 1
ATOM 1208 C CA . GLY A 1 154 ? 0.527 -11.425 15.534 1.00 84.06 154 GLY A CA 1
ATOM 1209 C C . GLY A 1 154 ? 1.495 -12.403 14.864 1.00 84.06 154 GLY A C 1
ATOM 1210 O O . GLY A 1 154 ? 1.976 -12.113 13.772 1.00 84.06 154 GLY A O 1
ATOM 1211 N N . GLU A 1 155 ? 1.777 -13.564 15.462 1.00 83.44 155 GLU A N 1
ATOM 1212 C CA . GLU A 1 155 ? 2.592 -14.602 14.815 1.00 83.44 155 GLU A CA 1
ATOM 1213 C C . GLU A 1 155 ? 1.848 -15.239 13.649 1.00 83.44 155 GLU A C 1
ATOM 1215 O O . GLU A 1 155 ? 2.418 -15.388 12.570 1.00 83.44 155 GLU A O 1
ATOM 1220 N N . ARG A 1 156 ? 0.550 -15.518 13.815 1.00 85.44 156 ARG A N 1
ATOM 1221 C CA . ARG A 1 156 ? -0.289 -16.038 12.724 1.00 85.44 156 ARG A CA 1
ATOM 1222 C C . ARG A 1 156 ? -0.419 -15.061 11.565 1.00 85.44 156 ARG A C 1
ATOM 1224 O O . ARG A 1 156 ? -0.396 -15.485 10.416 1.00 85.44 156 ARG A O 1
ATOM 1231 N N . LEU A 1 157 ? -0.552 -13.766 11.851 1.00 85.44 157 LEU A N 1
ATOM 1232 C CA . LEU A 1 157 ? -0.615 -12.750 10.799 1.00 85.44 157 LEU A CA 1
ATOM 1233 C C . LEU A 1 157 ? 0.709 -12.640 10.041 1.00 85.44 157 LEU A C 1
ATOM 1235 O O . LEU A 1 157 ? 0.693 -12.608 8.814 1.00 85.44 157 LEU A O 1
ATOM 1239 N N . ARG A 1 158 ? 1.844 -12.667 10.751 1.00 82.94 158 ARG A N 1
ATOM 1240 C CA . ARG A 1 158 ? 3.171 -12.702 10.120 1.00 82.94 158 ARG A CA 1
ATOM 1241 C C . ARG A 1 158 ? 3.377 -13.947 9.267 1.00 82.94 158 ARG A C 1
ATOM 1243 O O . ARG A 1 158 ? 3.830 -13.831 8.137 1.00 82.94 158 ARG A O 1
ATOM 1250 N N . ALA A 1 159 ? 2.971 -15.117 9.760 1.00 81.56 159 ALA A N 1
ATOM 1251 C CA . ALA A 1 159 ? 3.009 -16.358 8.987 1.00 81.56 159 ALA A CA 1
ATOM 1252 C C . ALA A 1 159 ? 2.127 -16.304 7.724 1.00 81.56 159 ALA A C 1
ATOM 1254 O O . ALA A 1 159 ? 2.413 -16.991 6.750 1.00 81.56 159 ALA A O 1
ATOM 1255 N N . ALA A 1 160 ? 1.076 -15.478 7.723 1.00 79.62 160 ALA A N 1
ATOM 1256 C CA . ALA A 1 160 ? 0.236 -15.223 6.555 1.00 79.62 160 ALA A CA 1
ATOM 1257 C C . ALA A 1 160 ? 0.778 -14.113 5.627 1.00 79.62 160 ALA A C 1
ATOM 1259 O O . ALA A 1 160 ? 0.176 -13.863 4.586 1.00 79.62 160 ALA A O 1
ATOM 1260 N N . GLY A 1 161 ? 1.891 -13.456 5.980 1.00 78.06 161 GLY A N 1
ATOM 1261 C CA . GLY A 1 161 ? 2.560 -12.427 5.173 1.00 78.06 161 GLY A CA 1
ATOM 1262 C C . GLY A 1 161 ? 2.366 -10.978 5.642 1.00 78.06 161 GLY A C 1
ATOM 1263 O O . GLY A 1 161 ? 2.887 -10.063 5.008 1.00 78.06 161 GLY A O 1
ATOM 1264 N N . ALA A 1 162 ? 1.644 -10.731 6.739 1.00 83.00 162 ALA A N 1
ATOM 1265 C CA . ALA A 1 162 ? 1.518 -9.386 7.307 1.00 83.00 162 ALA A CA 1
ATOM 1266 C C . ALA A 1 162 ? 2.834 -8.929 7.957 1.00 83.00 162 ALA A C 1
ATOM 1268 O O . ALA A 1 162 ? 3.566 -9.743 8.519 1.00 83.00 162 ALA A O 1
ATOM 1269 N N . ALA A 1 163 ? 3.117 -7.624 7.943 1.00 74.31 163 ALA A N 1
ATOM 1270 C CA . ALA A 1 163 ? 4.339 -7.033 8.494 1.00 74.31 163 ALA A CA 1
ATOM 1271 C C . ALA A 1 163 ? 5.631 -7.657 7.939 1.00 74.31 163 ALA A C 1
ATOM 1273 O O . ALA A 1 163 ? 6.679 -7.584 8.576 1.00 74.31 163 ALA A O 1
ATOM 1274 N N . ALA A 1 164 ? 5.545 -8.276 6.767 1.00 67.38 164 ALA A N 1
ATOM 1275 C CA . ALA A 1 164 ? 6.669 -8.778 6.010 1.00 67.38 164 ALA A CA 1
ATOM 1276 C C . ALA A 1 164 ? 7.164 -7.594 5.157 1.00 67.38 164 ALA A C 1
ATOM 1278 O O . ALA A 1 164 ? 6.357 -6.923 4.519 1.00 67.38 164 ALA A O 1
ATOM 1279 N N . TRP A 1 165 ? 8.421 -7.175 5.292 1.00 66.62 165 TRP A N 1
ATOM 1280 C CA . TRP A 1 165 ? 8.819 -5.815 4.887 1.00 66.62 165 TRP A CA 1
ATOM 1281 C C . TRP A 1 165 ? 9.158 -5.753 3.392 1.00 66.62 165 TRP A C 1
ATOM 1283 O O . TRP A 1 165 ? 8.303 -5.912 2.524 1.00 66.62 165 TRP A O 1
ATOM 1293 N N . LEU A 1 166 ? 10.436 -5.512 3.125 1.00 55.78 166 LEU A N 1
ATOM 1294 C CA . LEU A 1 166 ? 11.123 -5.593 1.850 1.00 55.78 166 LEU A CA 1
ATOM 1295 C C . LEU A 1 166 ? 11.914 -6.904 1.833 1.00 55.78 166 LEU A C 1
ATOM 1297 O O . LEU A 1 166 ? 13.058 -6.938 1.388 1.00 55.78 166 LEU A O 1
ATOM 1301 N N . ASP A 1 167 ? 11.347 -7.958 2.423 1.00 51.88 167 ASP A N 1
ATOM 1302 C CA . ASP A 1 167 ? 12.016 -9.246 2.464 1.00 51.88 167 ASP A CA 1
ATOM 1303 C C . ASP A 1 167 ? 11.972 -9.823 1.053 1.00 51.88 167 ASP A C 1
ATOM 1305 O O . ASP A 1 167 ? 10.929 -10.222 0.535 1.00 51.88 167 ASP A O 1
ATOM 1309 N N . GLU A 1 168 ? 13.147 -9.860 0.440 1.00 44.72 168 GLU A N 1
ATOM 1310 C CA . GLU A 1 168 ? 13.446 -10.393 -0.892 1.00 44.72 168 GLU A CA 1
ATOM 1311 C C . GLU A 1 168 ? 13.115 -11.888 -1.069 1.00 44.72 168 GLU A C 1
ATOM 1313 O O . GLU A 1 168 ? 13.302 -12.449 -2.146 1.00 44.72 168 GLU A O 1
ATOM 1318 N N . HIS A 1 169 ? 12.600 -12.527 -0.018 1.00 43.34 169 HIS A N 1
ATOM 1319 C CA . HIS A 1 169 ? 12.354 -13.961 0.084 1.00 43.34 169 HIS A CA 1
ATOM 1320 C C . HIS A 1 169 ? 10.891 -14.333 0.335 1.00 43.34 169 HIS A C 1
ATOM 1322 O O . HIS A 1 169 ? 10.594 -15.507 0.557 1.00 43.34 169 HIS A O 1
ATOM 1328 N N . LEU A 1 170 ? 9.961 -13.375 0.321 1.00 49.53 170 LEU A N 1
ATOM 1329 C CA . LEU A 1 170 ? 8.549 -13.728 0.426 1.00 49.53 170 LEU A CA 1
ATOM 1330 C C . LEU A 1 170 ? 8.064 -14.301 -0.901 1.00 49.53 170 LEU A C 1
ATOM 1332 O O . LEU A 1 170 ? 7.726 -13.571 -1.834 1.00 49.53 170 LEU A O 1
ATOM 1336 N N . GLU A 1 171 ? 7.964 -15.627 -0.944 1.00 46.50 171 GLU A N 1
ATOM 1337 C CA . GLU A 1 171 ? 7.026 -16.319 -1.820 1.00 46.50 171 GLU A CA 1
ATOM 1338 C C . GLU A 1 171 ? 5.613 -15.850 -1.443 1.00 46.50 171 GLU A C 1
ATOM 1340 O O . GLU A 1 171 ? 4.937 -16.418 -0.585 1.00 46.50 171 GLU A O 1
ATOM 1345 N N . MET A 1 172 ? 5.186 -14.730 -2.030 1.00 52.03 172 MET A N 1
ATOM 1346 C CA . MET A 1 172 ? 3.823 -14.235 -1.886 1.00 52.03 172 MET A CA 1
ATOM 1347 C C . MET A 1 172 ? 2.888 -15.326 -2.400 1.00 52.03 172 MET A C 1
ATOM 1349 O O . MET A 1 172 ? 2.895 -15.655 -3.586 1.00 52.03 172 MET A O 1
ATOM 1353 N N . GLY A 1 173 ? 2.111 -15.903 -1.485 1.00 42.81 173 GLY A N 1
ATOM 1354 C CA . GLY A 1 173 ? 1.223 -17.017 -1.777 1.00 42.81 173 GLY A CA 1
ATOM 1355 C C . GLY A 1 173 ? 0.282 -16.736 -2.952 1.00 42.81 173 GLY A C 1
ATOM 1356 O O . GLY A 1 173 ? -0.236 -15.627 -3.125 1.00 42.81 173 GLY A O 1
ATOM 1357 N N . SER A 1 174 ? 0.026 -17.805 -3.705 1.00 46.38 174 SER A N 1
ATOM 1358 C CA . SER A 1 174 ? -0.822 -17.907 -4.896 1.00 46.38 174 SER A CA 1
ATOM 1359 C C . SER A 1 174 ? -0.179 -17.389 -6.196 1.00 46.38 174 SER A C 1
ATOM 1361 O O . SER A 1 174 ? 0.025 -16.191 -6.392 1.00 46.38 174 SER A O 1
ATOM 1363 N N . ASP A 1 175 ? 0.084 -18.342 -7.105 1.00 53.31 175 ASP A N 1
ATOM 1364 C CA . ASP A 1 175 ? 0.293 -18.161 -8.548 1.00 53.31 175 ASP A CA 1
ATOM 1365 C C . ASP A 1 175 ? -0.988 -17.600 -9.192 1.00 53.31 175 ASP A C 1
ATOM 1367 O O . ASP A 1 175 ? -1.629 -18.247 -10.020 1.00 53.31 175 ASP A O 1
ATOM 1371 N N . SER A 1 176 ? -1.430 -16.414 -8.773 1.00 58.16 176 SER A N 1
ATOM 1372 C CA . SER A 1 176 ? -2.490 -15.718 -9.491 1.00 58.16 176 SER A CA 1
ATOM 1373 C C . SER A 1 176 ? -1.900 -15.262 -10.829 1.00 58.16 176 SER A C 1
ATOM 1375 O O . SER A 1 176 ? -0.976 -14.443 -10.821 1.00 58.16 176 SER A O 1
ATOM 1377 N N . PRO A 1 177 ? -2.395 -15.771 -11.974 1.00 59.88 177 PRO A N 1
ATOM 1378 C CA . PRO A 1 177 ? -1.898 -15.371 -13.291 1.00 59.88 177 PRO A CA 1
ATOM 1379 C C . PRO A 1 177 ? -2.134 -13.879 -13.583 1.00 59.88 177 PRO A C 1
ATOM 1381 O O . PRO A 1 177 ? -1.534 -13.340 -14.507 1.00 59.88 177 PRO A O 1
ATOM 1384 N N . ASP A 1 178 ? -2.961 -13.210 -12.774 1.00 68.12 178 ASP A N 1
ATOM 1385 C CA . ASP A 1 178 ? -3.335 -11.804 -12.926 1.00 68.12 178 ASP A CA 1
ATOM 1386 C C . ASP A 1 178 ? -2.419 -10.845 -12.144 1.00 68.12 178 ASP A C 1
ATOM 1388 O O . ASP A 1 178 ? -2.643 -9.633 -12.136 1.00 68.12 178 ASP A O 1
ATOM 1392 N N . ALA A 1 179 ? -1.399 -11.366 -11.452 1.00 75.50 179 ALA A N 1
ATOM 1393 C CA . ALA A 1 179 ? -0.390 -10.553 -10.788 1.00 75.50 179 ALA A CA 1
ATOM 1394 C C . ALA A 1 179 ? 0.653 -10.062 -11.800 1.00 75.50 179 ALA A C 1
ATOM 1396 O O . ALA A 1 179 ? 1.316 -10.858 -12.465 1.00 75.50 179 ALA A O 1
ATOM 1397 N N . TRP A 1 180 ? 0.844 -8.748 -11.882 1.00 78.44 180 TRP A N 1
ATOM 1398 C CA . TRP A 1 180 ? 1.819 -8.144 -12.786 1.00 78.44 180 TRP A CA 1
ATOM 1399 C C . TRP A 1 180 ? 2.529 -6.966 -12.127 1.00 78.44 180 TRP A C 1
ATOM 1401 O O . TRP A 1 180 ? 1.949 -6.241 -11.313 1.00 78.44 180 TRP A O 1
ATOM 1411 N N . SER A 1 181 ? 3.786 -6.759 -12.508 1.00 80.00 181 SER A N 1
ATOM 1412 C CA . SER A 1 181 ? 4.562 -5.584 -12.138 1.00 80.00 181 SER A CA 1
ATOM 1413 C C . SER A 1 181 ? 5.385 -5.119 -13.337 1.00 80.00 181 SER A C 1
ATOM 1415 O O . SER A 1 181 ? 6.023 -5.891 -14.048 1.00 80.00 181 SER A O 1
ATOM 1417 N N . GLU A 1 182 ? 5.384 -3.824 -13.581 1.00 82.00 182 GLU A N 1
ATOM 1418 C CA . GLU A 1 182 ? 6.107 -3.207 -14.673 1.00 82.00 182 GLU A CA 1
ATOM 1419 C C . GLU A 1 182 ? 6.852 -1.983 -14.160 1.00 82.00 182 GLU A C 1
ATOM 1421 O O . GLU A 1 182 ? 6.339 -1.147 -13.414 1.00 82.00 182 GLU A O 1
ATOM 1426 N N . ILE A 1 183 ? 8.101 -1.884 -14.590 1.00 79.19 183 ILE A N 1
ATOM 1427 C CA . ILE A 1 183 ? 8.911 -0.693 -14.448 1.00 79.19 183 ILE A CA 1
ATOM 1428 C C . ILE A 1 183 ? 9.202 -0.241 -15.873 1.00 79.19 183 ILE A C 1
ATOM 1430 O O . ILE A 1 183 ? 9.888 -0.926 -16.631 1.00 79.19 183 ILE A O 1
ATOM 1434 N N . SER A 1 184 ? 8.674 0.912 -16.258 1.00 81.31 184 SER A N 1
ATOM 1435 C CA . SER A 1 184 ? 8.884 1.497 -17.579 1.00 81.31 184 SER A CA 1
ATOM 1436 C C . SER A 1 184 ? 9.609 2.833 -17.458 1.00 81.31 184 SER A C 1
ATOM 1438 O O . SER A 1 184 ? 9.475 3.562 -16.477 1.00 81.31 184 SER A O 1
ATOM 1440 N N . GLN A 1 185 ? 10.443 3.154 -18.446 1.00 79.38 185 GLN A N 1
ATOM 1441 C CA . GLN A 1 185 ? 11.094 4.461 -18.496 1.00 79.38 185 GLN A CA 1
ATOM 1442 C C . GLN A 1 185 ? 10.098 5.491 -19.033 1.00 79.38 185 GLN A C 1
ATOM 1444 O O . GLN A 1 185 ? 9.438 5.245 -20.041 1.00 79.38 185 GLN A O 1
ATOM 1449 N N . ILE A 1 186 ? 10.019 6.656 -18.395 1.00 79.44 186 ILE A N 1
ATOM 1450 C CA . ILE A 1 186 ? 9.220 7.770 -18.906 1.00 79.44 186 ILE A CA 1
ATOM 1451 C C . ILE A 1 186 ? 10.049 8.453 -19.996 1.00 79.44 186 ILE A C 1
ATOM 1453 O O . ILE A 1 186 ? 11.145 8.949 -19.719 1.00 79.44 186 ILE A O 1
ATOM 1457 N N . ASN A 1 187 ? 9.542 8.434 -21.234 1.00 67.19 187 ASN A N 1
ATOM 1458 C CA . ASN A 1 187 ? 10.235 8.926 -22.430 1.00 67.19 187 ASN A CA 1
ATOM 1459 C C . ASN A 1 187 ? 10.927 10.278 -22.197 1.00 67.19 187 ASN A C 1
ATOM 1461 O O . ASN A 1 187 ? 10.366 11.170 -21.565 1.00 67.19 187 ASN A O 1
ATOM 1465 N N . ASP A 1 188 ? 12.158 10.393 -22.702 1.00 64.31 188 ASP A N 1
ATOM 1466 C CA . ASP A 1 188 ? 13.007 11.594 -22.661 1.00 64.31 188 ASP A CA 1
ATOM 1467 C C . ASP A 1 188 ? 13.316 12.165 -21.263 1.00 64.31 188 ASP A C 1
ATOM 1469 O O . ASP A 1 188 ? 13.909 13.237 -21.141 1.00 64.31 188 ASP A O 1
ATOM 1473 N N . SER A 1 189 ? 13.005 11.417 -20.200 1.00 64.94 189 SER A N 1
ATOM 1474 C CA . SER A 1 189 ? 13.343 11.763 -18.821 1.00 64.94 189 SER A CA 1
ATOM 1475 C C . SER A 1 189 ? 14.214 10.690 -18.153 1.00 64.94 189 SER A C 1
ATOM 1477 O O . SER A 1 189 ? 14.282 9.531 -18.577 1.00 64.94 189 SER A O 1
ATOM 1479 N N . SER A 1 190 ? 14.886 11.079 -17.069 1.00 73.44 190 SER A N 1
ATOM 1480 C CA . SER A 1 190 ? 15.536 10.158 -16.126 1.00 73.44 190 SER A CA 1
ATOM 1481 C C . SER A 1 190 ? 14.534 9.457 -15.194 1.00 73.44 190 SER A C 1
ATOM 1483 O O . SER A 1 190 ? 14.951 8.721 -14.303 1.00 73.44 190 SER A O 1
ATOM 1485 N N . GLY A 1 191 ? 13.230 9.705 -15.361 1.00 83.12 191 GLY A N 1
ATOM 1486 C CA . GLY A 1 191 ? 12.164 9.162 -14.527 1.00 83.12 191 GLY A CA 1
ATOM 1487 C C . GLY A 1 191 ? 11.678 7.784 -14.973 1.00 83.12 191 GLY A C 1
ATOM 1488 O O . GLY A 1 191 ? 11.774 7.396 -16.140 1.00 83.12 191 GLY A O 1
ATOM 1489 N N . PHE A 1 192 ? 11.112 7.055 -14.019 1.00 84.94 192 PHE A N 1
ATOM 1490 C CA . PHE A 1 192 ? 10.526 5.736 -14.200 1.00 84.94 192 PHE A CA 1
ATOM 1491 C C . PHE A 1 192 ? 9.086 5.757 -13.727 1.00 84.94 192 PHE A C 1
ATOM 1493 O O . PHE A 1 192 ? 8.768 6.356 -12.699 1.00 84.94 192 PHE A O 1
ATOM 1500 N N . ARG A 1 193 ? 8.235 5.071 -14.480 1.00 89.00 193 ARG A N 1
ATOM 1501 C CA . ARG A 1 193 ? 6.892 4.706 -14.072 1.00 89.00 193 ARG A CA 1
ATOM 1502 C C . ARG A 1 193 ? 6.940 3.296 -13.504 1.00 89.00 193 ARG A C 1
ATOM 1504 O O . ARG A 1 193 ? 7.484 2.383 -14.118 1.00 89.00 193 ARG A O 1
ATOM 1511 N N . LEU A 1 194 ? 6.377 3.158 -12.321 1.00 90.50 194 LEU A N 1
ATOM 1512 C CA . LEU A 1 194 ? 6.145 1.909 -11.627 1.00 90.50 194 LEU A CA 1
ATOM 1513 C C . LEU A 1 194 ? 4.659 1.627 -11.714 1.00 90.50 194 LEU A C 1
ATOM 1515 O O . LEU A 1 194 ? 3.855 2.470 -11.320 1.00 90.50 194 LEU A O 1
ATOM 1519 N N . SER A 1 195 ? 4.297 0.456 -12.193 1.00 90.75 195 SER A N 1
ATOM 1520 C CA . SER A 1 195 ? 2.918 0.012 -12.226 1.00 90.75 195 SER A CA 1
ATOM 1521 C C . SER A 1 195 ? 2.862 -1.428 -11.740 1.00 90.75 195 SER A C 1
ATOM 1523 O O . SER A 1 195 ? 3.691 -2.259 -12.090 1.00 90.75 195 SER A O 1
ATOM 1525 N N . THR A 1 196 ? 1.932 -1.731 -10.848 1.00 90.12 196 THR A N 1
ATOM 1526 C CA . THR A 1 196 ? 1.759 -3.092 -10.344 1.00 90.12 196 THR A CA 1
ATOM 1527 C C . THR A 1 196 ? 0.302 -3.333 -10.024 1.00 90.12 196 THR A C 1
ATOM 1529 O O . THR A 1 196 ? -0.399 -2.429 -9.573 1.00 90.12 196 THR A O 1
ATOM 1532 N N . GLY A 1 197 ? -0.155 -4.559 -10.225 1.00 87.50 197 GLY A N 1
ATOM 1533 C CA . GLY A 1 197 ? -1.537 -4.924 -9.977 1.00 87.50 197 GLY A CA 1
ATOM 1534 C C . GLY A 1 197 ? -1.703 -6.395 -9.644 1.00 87.50 197 GLY A C 1
ATOM 1535 O O . GLY A 1 197 ? -0.867 -7.235 -9.981 1.00 87.50 197 GLY A O 1
ATOM 1536 N N . ARG A 1 198 ? -2.795 -6.674 -8.937 1.00 85.06 198 ARG A N 1
ATOM 1537 C CA . ARG A 1 198 ? -3.317 -8.006 -8.626 1.00 85.06 198 ARG A CA 1
ATOM 1538 C C . ARG A 1 198 ? -4.797 -7.864 -8.264 1.00 85.06 198 ARG A C 1
ATOM 1540 O O . ARG A 1 198 ? -5.216 -6.781 -7.881 1.00 85.06 198 ARG A O 1
ATOM 1547 N N . ALA A 1 199 ? -5.598 -8.920 -8.377 1.00 82.69 199 ALA A N 1
ATOM 1548 C CA . ALA A 1 199 ? -7.034 -8.910 -8.068 1.00 82.69 199 ALA A CA 1
ATOM 1549 C C . ALA A 1 199 ? -7.427 -7.973 -6.895 1.00 82.69 199 ALA A C 1
ATOM 1551 O O . ALA A 1 199 ? -7.009 -8.156 -5.752 1.00 82.69 199 ALA A O 1
ATOM 1552 N N . GLY A 1 200 ? -8.213 -6.935 -7.203 1.00 84.81 200 GLY A N 1
ATOM 1553 C CA . GLY A 1 200 ? -8.695 -5.956 -6.223 1.00 84.81 200 GLY A CA 1
ATOM 1554 C C . GLY A 1 200 ? -7.738 -4.821 -5.843 1.00 84.81 200 GLY A C 1
ATOM 1555 O O . GLY A 1 200 ? -8.123 -3.958 -5.053 1.00 84.81 200 GLY A O 1
ATOM 1556 N N . PHE A 1 201 ? -6.530 -4.788 -6.402 1.00 90.69 201 PHE A N 1
ATOM 1557 C CA . PHE A 1 201 ? -5.470 -3.853 -6.048 1.00 90.69 201 PHE A CA 1
ATOM 1558 C C . PHE A 1 201 ? -4.633 -3.449 -7.272 1.00 90.69 201 PHE A C 1
ATOM 1560 O O . PHE A 1 201 ? -4.173 -4.283 -8.050 1.00 90.69 201 PHE A O 1
ATOM 1567 N N . ALA A 1 202 ? -4.356 -2.161 -7.412 1.00 92.50 202 ALA A N 1
ATOM 1568 C CA . ALA A 1 202 ? -3.353 -1.662 -8.335 1.00 92.50 202 ALA A CA 1
ATOM 1569 C C . ALA A 1 202 ? -2.665 -0.419 -7.776 1.00 92.50 202 ALA A C 1
ATOM 1571 O O . ALA A 1 202 ? -3.205 0.313 -6.946 1.00 92.50 202 ALA A O 1
ATOM 1572 N N . PHE A 1 203 ? -1.463 -0.176 -8.269 1.00 93.56 203 PHE A N 1
ATOM 1573 C CA . PHE A 1 203 ? -0.687 1.012 -7.985 1.00 93.56 203 PHE A CA 1
ATOM 1574 C C . PHE A 1 203 ? -0.009 1.500 -9.256 1.00 93.56 203 PHE A C 1
ATOM 1576 O O . PHE A 1 203 ? 0.540 0.701 -10.015 1.00 93.56 203 PHE A O 1
ATOM 1583 N N . GLU A 1 204 ? 0.003 2.815 -9.439 1.00 93.38 204 GLU A N 1
ATOM 1584 C CA . GLU A 1 204 ? 0.828 3.485 -10.432 1.00 93.38 204 GLU A CA 1
ATOM 1585 C C . GLU A 1 204 ? 1.544 4.676 -9.794 1.00 93.38 204 GLU A C 1
ATOM 1587 O O . GLU A 1 204 ? 0.928 5.528 -9.165 1.00 93.38 204 GLU A O 1
ATOM 1592 N N . GLY A 1 205 ? 2.856 4.762 -9.969 1.00 89.25 205 GLY A N 1
ATOM 1593 C CA . GLY A 1 205 ? 3.659 5.852 -9.436 1.00 89.25 205 GLY A CA 1
ATOM 1594 C C . GLY A 1 205 ? 4.794 6.217 -10.371 1.00 89.25 205 GLY A C 1
ATOM 1595 O O . GLY A 1 205 ? 5.228 5.417 -11.194 1.00 89.25 205 GLY A O 1
ATOM 1596 N N . CYS A 1 206 ? 5.295 7.438 -10.238 1.00 89.12 206 CYS A N 1
ATOM 1597 C CA . CYS A 1 206 ? 6.486 7.882 -10.947 1.00 89.12 206 CYS A CA 1
ATOM 1598 C C . CYS A 1 206 ? 7.560 8.270 -9.933 1.00 89.12 206 CYS A C 1
ATOM 1600 O O . CYS A 1 206 ? 7.251 8.867 -8.903 1.00 89.12 206 CYS A O 1
ATOM 1602 N N . PHE A 1 207 ? 8.817 7.951 -10.228 1.00 88.12 207 PHE A N 1
ATOM 1603 C CA . PHE A 1 207 ? 9.954 8.381 -9.418 1.00 88.12 207 PHE A CA 1
ATOM 1604 C C . PHE A 1 207 ? 11.217 8.504 -10.271 1.00 88.12 207 PHE A C 1
ATOM 1606 O O . PHE A 1 207 ? 11.296 7.969 -11.376 1.00 88.12 207 PHE A O 1
ATOM 1613 N N . GLN A 1 208 ? 12.214 9.221 -9.760 1.00 86.25 208 GLN A N 1
ATOM 1614 C CA . GLN A 1 208 ? 13.507 9.368 -10.416 1.00 86.25 208 GLN A CA 1
ATOM 1615 C C . GLN A 1 208 ? 14.577 8.636 -9.595 1.00 86.25 208 GLN A C 1
ATOM 1617 O O . GLN A 1 208 ? 14.946 9.121 -8.522 1.00 86.25 208 GLN A O 1
ATOM 1622 N N . PRO A 1 209 ? 15.088 7.483 -10.060 1.00 83.31 209 PRO A N 1
ATOM 1623 C CA . PRO A 1 209 ? 16.122 6.758 -9.358 1.00 83.31 209 PRO A CA 1
ATOM 1624 C C . PRO A 1 209 ? 17.425 7.546 -9.407 1.00 83.31 209 PRO A C 1
ATOM 1626 O O . PRO A 1 209 ? 17.793 8.169 -10.405 1.00 83.31 209 PRO A O 1
ATOM 1629 N N . TRP A 1 210 ? 18.118 7.495 -8.284 1.00 80.44 210 TRP A N 1
ATOM 1630 C CA . TRP A 1 210 ? 19.433 8.067 -8.073 1.00 80.44 210 TRP A CA 1
ATOM 1631 C C . TRP A 1 210 ? 20.470 6.962 -7.887 1.00 80.44 210 TRP A C 1
ATOM 1633 O O . TRP A 1 210 ? 21.552 7.028 -8.466 1.00 80.44 210 TRP A O 1
ATOM 1643 N N . VAL A 1 211 ? 20.117 5.929 -7.119 1.00 77.69 211 VAL A N 1
ATOM 1644 C CA . VAL A 1 211 ? 20.939 4.737 -6.914 1.00 77.69 211 VAL A CA 1
ATOM 1645 C C . VAL A 1 211 ? 20.228 3.535 -7.513 1.00 77.69 211 VAL A C 1
ATOM 1647 O O . VAL A 1 211 ? 19.016 3.367 -7.363 1.00 77.69 211 VAL A O 1
ATOM 1650 N N . ALA A 1 212 ? 21.015 2.700 -8.181 1.00 80.00 212 ALA A N 1
ATOM 1651 C CA . ALA A 1 212 ? 20.638 1.355 -8.557 1.00 80.00 212 ALA A CA 1
ATOM 1652 C C . ALA A 1 212 ? 21.719 0.406 -8.037 1.00 80.00 212 ALA A C 1
ATOM 1654 O O . ALA A 1 212 ? 22.904 0.643 -8.267 1.00 80.00 212 ALA A O 1
ATOM 1655 N N . ASP A 1 213 ? 21.298 -0.633 -7.330 1.00 80.06 213 ASP A N 1
ATOM 1656 C CA . ASP A 1 213 ? 22.148 -1.720 -6.859 1.00 80.06 213 ASP A CA 1
ATOM 1657 C C . ASP A 1 213 ? 21.604 -3.048 -7.397 1.00 80.06 213 ASP A C 1
ATOM 1659 O O . ASP A 1 213 ? 20.397 -3.194 -7.623 1.00 80.06 213 ASP A O 1
ATOM 1663 N N . ARG A 1 214 ? 22.496 -4.004 -7.647 1.00 77.62 214 ARG A N 1
ATOM 1664 C CA . ARG A 1 214 ? 22.150 -5.305 -8.210 1.00 77.62 214 ARG A CA 1
ATOM 1665 C C . ARG A 1 214 ? 22.867 -6.409 -7.453 1.00 77.62 214 ARG A C 1
ATOM 1667 O O . ARG A 1 214 ? 24.092 -6.480 -7.475 1.00 77.62 214 ARG A O 1
ATOM 1674 N N . ASP A 1 215 ? 22.081 -7.336 -6.922 1.00 77.88 215 ASP A N 1
ATOM 1675 C CA . ASP A 1 215 ? 22.576 -8.593 -6.372 1.00 77.88 215 ASP A CA 1
ATOM 1676 C C . ASP A 1 215 ? 21.966 -9.766 -7.149 1.00 77.88 215 ASP A C 1
ATOM 1678 O O . ASP A 1 215 ? 20.780 -10.090 -7.034 1.00 77.88 215 ASP A O 1
ATOM 1682 N N . GLY A 1 216 ? 22.765 -10.345 -8.049 1.00 80.25 216 GLY A N 1
ATOM 1683 C CA . GLY A 1 216 ? 22.340 -11.417 -8.946 1.00 80.25 216 GLY A CA 1
ATOM 1684 C C . GLY A 1 216 ? 21.128 -11.041 -9.809 1.00 80.25 216 GLY A C 1
ATOM 1685 O O . GLY A 1 216 ? 21.236 -10.331 -10.815 1.00 80.25 216 GLY A O 1
ATOM 1686 N N . ALA A 1 217 ? 19.969 -11.584 -9.453 1.00 77.75 217 ALA A N 1
ATOM 1687 C CA . ALA A 1 217 ? 18.698 -11.365 -10.139 1.00 77.75 217 ALA A CA 1
ATOM 1688 C C . ALA A 1 217 ? 17.892 -10.183 -9.602 1.00 77.75 217 ALA A C 1
ATOM 1690 O O . ALA A 1 217 ? 16.940 -9.754 -10.252 1.00 77.75 217 ALA A O 1
ATOM 1691 N N . VAL A 1 218 ? 18.257 -9.681 -8.427 1.00 80.75 218 VAL A N 1
ATOM 1692 C CA . VAL A 1 218 ? 17.514 -8.649 -7.720 1.00 80.75 218 VAL A CA 1
ATOM 1693 C C . VAL A 1 218 ? 18.101 -7.290 -8.066 1.00 80.75 218 VAL A C 1
ATOM 1695 O O . VAL A 1 218 ? 19.310 -7.079 -8.000 1.00 80.75 218 VAL A O 1
ATOM 1698 N N . VAL A 1 219 ? 17.227 -6.361 -8.433 1.00 83.44 219 VAL A N 1
ATOM 1699 C CA . VAL A 1 219 ? 17.542 -4.953 -8.650 1.00 83.44 219 VAL A CA 1
ATOM 1700 C C . VAL A 1 219 ? 16.886 -4.137 -7.551 1.00 83.44 219 VAL A C 1
ATOM 1702 O O . VAL A 1 219 ? 15.697 -4.293 -7.273 1.00 83.44 219 VAL A O 1
ATOM 1705 N N . ARG A 1 220 ? 17.665 -3.244 -6.948 1.00 86.06 220 ARG A N 1
ATOM 1706 C CA . ARG A 1 220 ? 17.216 -2.281 -5.947 1.00 86.06 220 ARG A CA 1
ATOM 1707 C C . ARG A 1 220 ? 17.369 -0.885 -6.523 1.00 86.06 220 ARG A C 1
ATOM 1709 O O . ARG A 1 220 ? 18.465 -0.510 -6.927 1.00 86.06 220 ARG A O 1
ATOM 1716 N N . LEU A 1 221 ? 16.287 -0.119 -6.578 1.00 87.25 221 LEU A N 1
ATOM 1717 C CA . LEU A 1 221 ? 16.293 1.265 -7.054 1.00 87.25 221 LEU A CA 1
ATOM 1718 C C . LEU A 1 221 ? 15.870 2.185 -5.918 1.00 87.25 221 LEU A C 1
ATOM 1720 O O . LEU A 1 221 ? 14.897 1.890 -5.228 1.00 87.25 221 LEU A O 1
ATOM 1724 N N . SER A 1 222 ? 16.544 3.316 -5.748 1.00 87.69 222 SER A N 1
ATOM 1725 C CA . SER A 1 222 ? 16.124 4.332 -4.782 1.00 87.69 222 SER A CA 1
ATOM 1726 C C . SER A 1 222 ? 16.315 5.746 -5.306 1.00 87.69 222 SER A C 1
ATOM 1728 O O . SER A 1 222 ? 17.209 6.016 -6.112 1.00 87.69 222 SER A O 1
ATOM 1730 N N . ASP A 1 223 ? 15.451 6.660 -4.867 1.00 87.50 223 ASP A N 1
ATOM 1731 C CA . ASP A 1 223 ? 15.628 8.091 -5.116 1.00 87.50 223 ASP A CA 1
ATOM 1732 C C . ASP A 1 223 ? 16.683 8.714 -4.176 1.00 87.50 223 ASP A C 1
ATOM 1734 O O . ASP A 1 223 ? 17.201 8.081 -3.253 1.00 87.50 223 ASP A O 1
ATOM 1738 N N . ARG A 1 224 ? 17.030 9.986 -4.417 1.00 80.75 224 ARG A N 1
ATOM 1739 C CA . ARG A 1 224 ? 18.097 10.699 -3.689 1.00 80.75 224 ARG A CA 1
ATOM 1740 C C . ARG A 1 224 ? 17.820 10.856 -2.185 1.00 80.75 224 ARG A C 1
ATOM 1742 O O . ARG A 1 224 ? 18.766 11.055 -1.426 1.00 80.75 224 ARG A O 1
ATOM 1749 N N . GLY A 1 225 ? 16.556 10.784 -1.764 1.00 79.06 225 GLY A N 1
ATOM 1750 C CA . GLY A 1 225 ? 16.135 10.881 -0.365 1.00 79.06 225 GLY A CA 1
ATOM 1751 C C . GLY A 1 225 ? 15.843 9.530 0.290 1.00 79.06 225 GLY A C 1
ATOM 1752 O O . GLY A 1 225 ? 15.520 9.505 1.473 1.00 79.06 225 GLY A O 1
ATOM 1753 N N . GLN A 1 226 ? 15.935 8.425 -0.462 1.00 75.75 226 GLN A N 1
ATOM 1754 C CA . GLN A 1 226 ? 15.406 7.109 -0.079 1.00 75.75 226 GLN A CA 1
ATOM 1755 C C . GLN A 1 226 ? 13.931 7.165 0.355 1.00 75.75 226 GLN A C 1
ATOM 1757 O O . GLN A 1 226 ? 13.473 6.359 1.167 1.00 75.75 226 GLN A O 1
ATOM 1762 N N . GLN A 1 227 ? 13.188 8.134 -0.182 1.00 85.50 227 GLN A N 1
ATOM 1763 C CA . GLN A 1 227 ? 11.751 8.263 0.039 1.00 85.50 227 GLN A CA 1
ATOM 1764 C C . GLN A 1 227 ? 11.006 7.201 -0.761 1.00 85.50 227 GLN A C 1
ATOM 1766 O O . GLN A 1 227 ? 10.002 6.676 -0.292 1.00 85.50 227 GLN A O 1
ATOM 1771 N N . THR A 1 228 ? 11.543 6.835 -1.923 1.00 87.81 228 THR A N 1
ATOM 1772 C CA . THR A 1 228 ? 11.099 5.714 -2.744 1.00 87.81 228 THR A CA 1
ATOM 1773 C C . THR A 1 228 ? 12.208 4.679 -2.835 1.00 87.81 228 THR A C 1
ATOM 1775 O O . THR A 1 228 ? 13.332 5.001 -3.228 1.00 87.81 228 THR A O 1
ATOM 1778 N N . VAL A 1 229 ? 11.879 3.430 -2.513 1.00 88.19 229 VAL A N 1
ATOM 1779 C CA . VAL A 1 229 ? 12.750 2.270 -2.694 1.00 88.19 229 VAL A CA 1
ATOM 1780 C C . VAL A 1 229 ? 11.964 1.152 -3.367 1.00 88.19 229 VAL A C 1
ATOM 1782 O O . VAL A 1 229 ? 10.886 0.779 -2.909 1.00 88.19 229 VAL A O 1
ATOM 1785 N N . VAL A 1 230 ? 12.518 0.616 -4.448 1.00 88.19 230 VAL A N 1
ATOM 1786 C CA . VAL A 1 230 ? 11.955 -0.480 -5.238 1.00 88.19 230 VAL A CA 1
ATOM 1787 C C . VAL A 1 230 ? 12.901 -1.664 -5.183 1.00 88.19 230 VAL A C 1
ATOM 1789 O O . VAL A 1 230 ? 14.105 -1.496 -5.350 1.00 88.19 230 VAL A O 1
ATOM 1792 N N . PHE A 1 231 ? 12.343 -2.854 -5.020 1.00 87.00 231 PHE A N 1
ATOM 1793 C CA . PHE A 1 231 ? 13.020 -4.135 -5.150 1.00 87.00 231 PHE A CA 1
ATOM 1794 C C . PHE A 1 231 ? 12.326 -4.914 -6.260 1.00 87.00 231 PHE A C 1
ATOM 1796 O O . PHE A 1 231 ? 11.101 -5.012 -6.271 1.00 87.00 231 PHE A O 1
ATOM 1803 N N . ALA A 1 232 ? 13.102 -5.452 -7.193 1.00 84.00 232 ALA A N 1
ATOM 1804 C CA . ALA A 1 232 ? 12.602 -6.195 -8.340 1.00 84.00 232 ALA A CA 1
ATOM 1805 C C . ALA A 1 232 ? 13.465 -7.436 -8.595 1.00 84.00 232 ALA A C 1
ATOM 1807 O O . ALA A 1 232 ? 14.646 -7.308 -8.906 1.00 84.00 232 ALA A O 1
ATOM 1808 N N . ASN A 1 233 ? 12.882 -8.629 -8.506 1.00 81.88 233 ASN A N 1
ATOM 1809 C CA . ASN A 1 233 ? 13.497 -9.888 -8.910 1.00 81.88 233 ASN A CA 1
ATOM 1810 C C . ASN A 1 233 ? 13.210 -10.161 -10.393 1.00 81.88 233 ASN A C 1
ATOM 1812 O O . ASN A 1 233 ? 12.067 -10.361 -10.801 1.00 81.88 233 ASN A O 1
ATOM 1816 N N . LEU A 1 234 ? 14.263 -10.193 -11.206 1.00 77.25 234 LEU A N 1
ATOM 1817 C CA . LEU A 1 234 ? 14.159 -10.338 -12.658 1.00 77.25 234 LEU A CA 1
ATOM 1818 C C . LEU A 1 234 ? 14.046 -11.787 -13.136 1.00 77.25 234 LEU A C 1
ATOM 1820 O O . LEU A 1 234 ? 13.740 -12.006 -14.308 1.00 77.25 234 LEU A O 1
ATOM 1824 N N . LEU A 1 235 ? 14.312 -12.773 -12.273 1.00 72.88 235 LEU A N 1
ATOM 1825 C CA . LEU A 1 235 ? 14.199 -14.188 -12.646 1.00 72.88 235 LEU A CA 1
ATOM 1826 C C . LEU A 1 235 ? 12.752 -14.679 -12.681 1.00 72.88 235 LEU A C 1
ATOM 1828 O O . LEU A 1 235 ? 12.461 -15.626 -13.406 1.00 72.88 235 LEU A O 1
ATOM 1832 N N . ASP A 1 236 ? 11.848 -14.017 -11.959 1.00 67.38 236 ASP A N 1
ATOM 1833 C CA . ASP A 1 236 ? 10.452 -14.450 -11.843 1.00 67.38 236 ASP A CA 1
ATOM 1834 C C . ASP A 1 236 ? 9.616 -14.140 -13.094 1.00 67.38 236 ASP A C 1
ATOM 1836 O O . ASP A 1 236 ? 8.485 -14.606 -13.211 1.00 67.38 236 ASP A O 1
ATOM 1840 N N . GLY A 1 237 ? 10.138 -13.335 -14.030 1.00 67.56 237 GLY A N 1
ATOM 1841 C CA . GLY A 1 237 ? 9.436 -12.924 -15.254 1.00 67.56 237 GLY A CA 1
ATOM 1842 C C . GLY A 1 237 ? 8.216 -12.017 -15.026 1.00 67.56 237 GLY A C 1
ATOM 1843 O O . GLY A 1 237 ? 7.685 -11.473 -15.990 1.00 67.56 237 GLY A O 1
ATOM 1844 N N . SER A 1 238 ? 7.806 -11.813 -13.771 1.00 68.44 238 SER A N 1
ATOM 1845 C CA . SER A 1 238 ? 6.700 -10.947 -13.346 1.00 68.44 238 SER A CA 1
ATOM 1846 C C . SER A 1 238 ? 7.040 -9.459 -13.379 1.00 68.44 238 SER A C 1
ATOM 1848 O O . SER A 1 238 ? 6.127 -8.642 -13.279 1.00 68.44 238 SER A O 1
ATOM 1850 N N . VAL A 1 239 ? 8.329 -9.113 -13.515 1.00 69.69 239 VAL A N 1
ATOM 1851 C CA . VAL A 1 239 ? 8.819 -7.734 -13.592 1.00 69.69 239 VAL A CA 1
ATOM 1852 C C . VAL A 1 239 ? 9.462 -7.451 -14.946 1.00 69.69 239 VAL A C 1
ATOM 1854 O O . VAL A 1 239 ? 10.487 -8.030 -15.313 1.00 69.69 239 VAL A O 1
ATOM 1857 N N . SER A 1 240 ? 8.892 -6.492 -15.672 1.00 72.88 240 SER A N 1
ATOM 1858 C CA . SER A 1 240 ? 9.501 -5.909 -16.872 1.00 72.88 240 SER A CA 1
ATOM 1859 C C . SER A 1 240 ? 10.393 -4.713 -16.506 1.00 72.88 240 SER A C 1
ATOM 1861 O O . SER A 1 240 ? 9.980 -3.856 -15.728 1.00 72.88 240 SER A O 1
ATOM 1863 N N . LEU A 1 241 ? 11.606 -4.647 -17.076 1.00 70.44 241 LEU A N 1
ATOM 1864 C CA . LEU A 1 241 ? 12.529 -3.503 -16.988 1.00 70.44 241 LEU A CA 1
ATOM 1865 C C . LEU A 1 241 ? 12.819 -2.930 -18.386 1.00 70.44 241 LEU A C 1
ATOM 1867 O O . LEU A 1 241 ? 12.981 -3.703 -19.342 1.00 70.44 241 LEU A O 1
ATOM 1871 N N . PRO A 1 242 ? 13.033 -1.607 -18.524 1.00 67.19 242 PRO A N 1
ATOM 1872 C CA . PRO A 1 242 ? 13.361 -1.008 -19.809 1.00 67.19 242 PRO A CA 1
ATOM 1873 C C . PRO A 1 242 ? 14.764 -1.430 -20.273 1.00 67.19 242 PRO A C 1
ATOM 1875 O O . PRO A 1 242 ? 15.713 -1.509 -19.490 1.00 67.19 242 PRO A O 1
ATOM 1878 N N . MET A 1 243 ? 14.932 -1.655 -21.583 1.00 57.81 243 MET A N 1
ATOM 1879 C CA . MET A 1 243 ? 16.191 -2.145 -22.175 1.00 57.81 243 MET A CA 1
ATOM 1880 C C . MET A 1 243 ? 17.425 -1.294 -21.834 1.00 57.81 243 MET A C 1
ATOM 1882 O O . MET A 1 243 ? 18.524 -1.836 -21.732 1.00 57.81 243 MET A O 1
ATOM 1886 N N . LYS A 1 244 ? 17.268 0.023 -21.650 1.00 59.88 244 LYS A N 1
ATOM 1887 C CA . LYS A 1 244 ? 18.382 0.922 -21.304 1.00 59.88 244 LYS A CA 1
ATOM 1888 C C . LYS A 1 244 ? 18.906 0.679 -19.882 1.00 59.88 244 LYS A C 1
ATOM 1890 O O . LYS A 1 244 ? 20.115 0.744 -19.671 1.00 59.88 244 LYS A O 1
ATOM 1895 N N . MET A 1 245 ? 18.039 0.298 -18.937 1.00 59.47 245 MET A N 1
ATOM 1896 C CA . MET A 1 245 ? 18.460 -0.088 -17.583 1.00 59.47 245 MET A CA 1
ATOM 1897 C C . MET A 1 245 ? 19.257 -1.392 -17.571 1.00 59.47 245 MET A C 1
ATOM 1899 O O . MET A 1 245 ? 20.227 -1.491 -16.827 1.00 59.47 245 MET A O 1
ATOM 1903 N N . LYS A 1 246 ? 18.941 -2.341 -18.466 1.00 54.38 246 LYS A N 1
ATOM 1904 C CA . LYS A 1 246 ? 19.728 -3.575 -18.641 1.00 54.38 246 LYS A CA 1
ATOM 1905 C C . LYS A 1 246 ? 21.170 -3.334 -19.112 1.00 54.38 246 LYS A C 1
ATOM 1907 O O . LYS A 1 246 ? 21.906 -4.297 -19.249 1.00 54.38 246 LYS A O 1
ATOM 1912 N N . ARG A 1 247 ? 21.573 -2.108 -19.456 1.00 47.25 247 ARG A N 1
ATOM 1913 C CA . ARG A 1 247 ? 22.940 -1.813 -19.925 1.00 47.25 247 ARG A CA 1
ATOM 1914 C C . ARG A 1 247 ? 23.663 -0.755 -19.103 1.00 47.25 247 ARG A C 1
ATOM 1916 O O . ARG A 1 247 ? 24.880 -0.781 -19.067 1.00 47.25 247 ARG A O 1
ATOM 1923 N N . ALA A 1 248 ? 22.940 0.188 -18.500 1.00 50.06 248 ALA A N 1
ATOM 1924 C CA . ALA A 1 248 ? 23.544 1.304 -17.768 1.00 50.06 248 ALA A CA 1
ATOM 1925 C C . ALA A 1 248 ? 23.925 0.963 -16.315 1.00 50.06 248 ALA A C 1
ATOM 1927 O O . ALA A 1 248 ? 24.694 1.699 -15.707 1.00 50.06 248 ALA A O 1
ATOM 1928 N N . TYR A 1 249 ? 23.379 -0.128 -15.773 1.00 48.28 249 TYR A N 1
ATOM 1929 C CA . TYR A 1 249 ? 23.547 -0.538 -14.374 1.00 48.28 249 TYR A CA 1
ATOM 1930 C C . TYR A 1 249 ? 23.917 -2.031 -14.237 1.00 48.28 249 TYR A C 1
ATOM 1932 O O . TYR A 1 249 ? 23.719 -2.617 -13.174 1.00 48.28 249 TYR A O 1
ATOM 1940 N N . LEU A 1 250 ? 24.404 -2.651 -15.326 1.00 45.94 250 LEU A N 1
ATOM 1941 C CA . LEU A 1 250 ? 25.034 -3.981 -15.348 1.00 45.94 250 LEU A CA 1
ATOM 1942 C C . LEU A 1 250 ? 26.526 -3.834 -15.637 1.00 45.94 250 LEU A C 1
ATOM 1944 O O . LEU A 1 250 ? 27.287 -4.668 -15.106 1.00 45.94 250 LEU A O 1
#

Sequence (250 aa):
MGPRDGVGTGGRVDGMNLLSPASLRNRQHCSLAPIQSQSYSLALRPRAFLNQLLHFDHPKLVIRNRGFALCRETEFGVFFSEEENYADPVSGLRIRPDQIRGIFFHQQAGAPPTFELLFEDAGFVCAIHPSNAQNSRNTIEHILRSFPCRAVDGERLRAAGAAAWLDEHLEMGSDSPDAWSEISQINDSSGFRLSTGRAGFAFEGCFQPWVADRDGAVVRLSDRGQQTVVFANLLDGSVSLPMKMKRAYL

Foldseek 3Di:
DDDDDDPPDPPDPPDDCPDDPDDPPDQDQDDPDQDAKWKKWWDLDQLVVLVLQQQFDQKWKWFDFVQKIKTARFHFDAFDDDPQWTATVRQQKIFRSVQFPTWMWIDHPPDAIKIFTQGNQQGGGIMIGGDPDPSSVVSVSVRSNVTRIDIDDPVVSVVSPPPPHVPSPDPRDDPPVQWAWEWAADPPDLKIWTWTDDVRIIGIDMDHFDDWDDDPQWIWTAHPVSNMIMIGRNVVVRYYDDPVCVPPHD

Secondary structure (DSSP, 8-state):
-----------------------TT--------S-S-EEEEEPS-HHHHHHHHTTSSSPEEEEEETTEEEEEE----PPEEETTEEEETTTTEEE-GGGEEEEEEEE-TTS--EEEEEETTTEEEEEEE--SSHHHHHHHHHHHHHS-EEE--HHHHHHTTTT--S-TT---S---TT-EEEEEE-TTSS-EEEEEEETTEEEEEEE--SEEEEETTEEEEE-TTSSEEEEEESTTS-EE--TTHHHH--